Protein AF-A0A6G8C3C9-F1 (afdb_monomer_lite)

Foldseek 3Di:
DAPDPVLVVQLLVLLVVLVVCLVVVNLVVSLVSCCVRCVVVLLVVLVVLVDDNVVSVVLSVVLSVCLSPDDDDPLDRRSLVSVLSSLVSSLVVLVVVLCVVPVDDDDDDDDDDDDDDPVVVVVVCLVDVDDPPLVLNLLVQLLVVCCRVPVQLSVLSSCSSSSHHLQSQLVSVPARPRRDPVSSVVSVVSPVVSVVSSVVSCPPSDD

Structure (mmCIF, N/CA/C/O backbone):
data_AF-A0A6G8C3C9-F1
#
_entry.id   AF-A0A6G8C3C9-F1
#
loop_
_atom_site.group_PDB
_atom_site.id
_atom_site.type_symbol
_atom_site.label_atom_id
_atom_site.label_alt_id
_atom_site.label_comp_id
_atom_site.label_asym_id
_atom_site.label_entity_id
_atom_site.label_seq_id
_atom_site.pdbx_PDB_ins_code
_atom_site.Cartn_x
_atom_site.Cartn_y
_atom_site.Cartn_z
_atom_site.occupancy
_atom_site.B_iso_or_equiv
_atom_site.auth_seq_id
_atom_site.auth_comp_id
_atom_site.auth_asym_id
_atom_site.auth_atom_id
_atom_site.pdbx_PDB_model_num
ATOM 1 N N . MET A 1 1 ? 4.812 -22.156 -7.114 1.00 27.75 1 MET A N 1
ATOM 2 C CA . MET A 1 1 ? 4.450 -22.509 -5.725 1.00 27.75 1 MET A CA 1
ATOM 3 C C . MET A 1 1 ? 3.420 -21.479 -5.280 1.00 27.75 1 MET A C 1
ATOM 5 O O . MET A 1 1 ? 3.799 -20.355 -4.982 1.00 27.75 1 MET A O 1
ATOM 9 N N . ALA A 1 2 ? 2.129 -21.792 -5.424 1.00 24.50 2 ALA A N 1
ATOM 10 C CA . ALA A 1 2 ? 1.049 -20.846 -5.137 1.00 24.50 2 ALA A CA 1
ATOM 11 C C . ALA A 1 2 ? 1.038 -20.504 -3.633 1.00 24.50 2 ALA A C 1
ATOM 13 O O . ALA A 1 2 ? 1.210 -21.419 -2.819 1.00 24.50 2 ALA A O 1
ATOM 14 N N . PRO A 1 3 ? 0.874 -19.232 -3.234 1.00 31.73 3 PRO A N 1
ATOM 15 C CA . PRO A 1 3 ? 0.733 -18.892 -1.827 1.00 31.73 3 PRO A CA 1
ATOM 16 C C . PRO A 1 3 ? -0.538 -19.557 -1.278 1.00 31.73 3 PRO A C 1
ATOM 18 O O . PRO A 1 3 ? -1.629 -19.418 -1.822 1.00 31.73 3 PRO A O 1
ATOM 21 N N . SER A 1 4 ? -0.368 -20.348 -0.220 1.00 33.03 4 SER A N 1
ATOM 22 C CA . SER A 1 4 ? -1.435 -21.108 0.436 1.00 33.03 4 SER A CA 1
ATOM 23 C C . SER A 1 4 ? -2.506 -20.164 0.994 1.00 33.03 4 SER A C 1
ATOM 25 O O . SER A 1 4 ? -2.185 -19.319 1.834 1.00 33.03 4 SER A O 1
ATOM 27 N N . SER A 1 5 ? -3.764 -20.345 0.564 1.00 44.53 5 SER A N 1
ATOM 28 C CA . SER A 1 5 ? -4.934 -19.495 0.872 1.00 44.53 5 SER A CA 1
ATOM 29 C C . SER A 1 5 ? -5.129 -19.175 2.359 1.00 44.53 5 SER A C 1
ATOM 31 O O . SER A 1 5 ? -5.668 -18.132 2.704 1.00 44.53 5 SER A O 1
ATOM 33 N N . ARG A 1 6 ? -4.612 -20.025 3.254 1.00 41.59 6 ARG A N 1
ATOM 34 C CA . ARG A 1 6 ? -4.659 -19.833 4.713 1.00 41.59 6 ARG A CA 1
ATOM 35 C C . ARG A 1 6 ? -3.936 -18.573 5.199 1.00 41.59 6 ARG A C 1
ATOM 37 O O . ARG A 1 6 ? -4.233 -18.082 6.282 1.00 41.59 6 ARG A O 1
ATOM 44 N N . HIS A 1 7 ? -2.955 -18.080 4.443 1.00 46.03 7 HIS A N 1
ATOM 45 C CA . HIS A 1 7 ? -2.195 -16.887 4.828 1.00 46.03 7 HIS A CA 1
ATOM 46 C C . HIS A 1 7 ? -2.975 -15.605 4.535 1.00 46.03 7 HIS A C 1
ATOM 48 O O . HIS A 1 7 ? -2.938 -14.680 5.336 1.00 46.03 7 HIS A O 1
ATOM 54 N N . THR A 1 8 ? -3.710 -15.572 3.425 1.00 56.16 8 THR A N 1
ATOM 55 C CA . THR A 1 8 ? -4.527 -14.424 3.022 1.00 56.16 8 THR A CA 1
ATOM 56 C C . THR A 1 8 ? -5.709 -14.229 3.976 1.00 56.16 8 THR A C 1
ATOM 58 O O . THR A 1 8 ? -5.997 -13.102 4.373 1.00 56.16 8 THR A O 1
ATOM 61 N N . ASP A 1 9 ? -6.317 -15.322 4.445 1.00 64.00 9 ASP A N 1
ATOM 62 C CA . ASP A 1 9 ? -7.399 -15.279 5.442 1.00 64.00 9 ASP A CA 1
ATOM 63 C C . ASP A 1 9 ? -6.913 -14.757 6.805 1.00 64.00 9 ASP A C 1
ATOM 65 O O . ASP A 1 9 ? -7.598 -13.975 7.465 1.00 64.00 9 ASP A O 1
ATOM 69 N N . ARG A 1 10 ? -5.695 -15.136 7.218 1.00 73.56 10 ARG A N 1
ATOM 70 C CA . ARG A 1 10 ? -5.103 -14.675 8.482 1.00 73.56 10 ARG A CA 1
ATOM 71 C C . ARG A 1 10 ? -4.780 -13.182 8.460 1.00 73.56 10 ARG A C 1
ATOM 73 O O . ARG A 1 10 ? -5.043 -12.498 9.447 1.00 73.56 10 ARG A O 1
ATOM 80 N N . ASP A 1 11 ? -4.222 -12.686 7.358 1.00 75.94 11 ASP A N 1
ATOM 81 C CA . ASP A 1 11 ? -3.909 -11.261 7.219 1.00 75.94 11 ASP A CA 1
ATOM 82 C C . ASP A 1 11 ? -5.183 -10.410 7.249 1.00 75.94 11 ASP A C 1
ATOM 84 O O . ASP A 1 11 ? -5.221 -9.343 7.862 1.00 75.94 11 ASP A O 1
ATOM 88 N N . SER A 1 12 ? -6.234 -10.927 6.611 1.00 76.25 12 SER A N 1
ATOM 89 C CA . SER A 1 12 ? -7.558 -10.312 6.564 1.00 76.25 12 SER A CA 1
ATOM 90 C C . SER A 1 12 ? -8.140 -10.138 7.959 1.00 76.25 12 SER A C 1
ATOM 92 O O . SER A 1 12 ? -8.468 -9.021 8.354 1.00 76.25 12 SER A O 1
ATOM 94 N N . LEU A 1 13 ? -8.149 -11.222 8.737 1.00 83.62 13 LEU A N 1
ATOM 95 C CA . LEU A 1 13 ? -8.637 -11.210 10.111 1.00 83.62 13 LEU A CA 1
ATOM 96 C C . LEU A 1 13 ? -7.837 -10.247 11.002 1.00 83.62 13 LEU A C 1
ATOM 98 O O . LEU A 1 13 ? -8.420 -9.521 11.804 1.00 83.62 13 LEU A O 1
ATOM 102 N N . ALA A 1 14 ? -6.509 -10.216 10.858 1.00 89.38 14 ALA A N 1
ATOM 103 C CA . ALA A 1 14 ? -5.655 -9.328 11.645 1.00 89.38 14 ALA A CA 1
ATOM 104 C C . ALA A 1 14 ? -5.926 -7.842 11.345 1.00 89.38 14 ALA A C 1
ATOM 106 O O . ALA A 1 14 ? -5.996 -7.022 12.263 1.00 89.38 14 ALA A O 1
ATOM 107 N N . ALA A 1 15 ? -6.113 -7.486 10.071 1.00 86.38 15 ALA A N 1
ATOM 108 C CA . ALA A 1 15 ? -6.441 -6.115 9.684 1.00 86.38 15 ALA A CA 1
ATOM 109 C C . ALA A 1 15 ? -7.855 -5.706 10.136 1.00 86.38 15 ALA A C 1
ATOM 111 O O . ALA A 1 15 ? -8.062 -4.573 10.568 1.00 86.38 15 ALA A O 1
ATOM 112 N N . GLU A 1 16 ? -8.822 -6.626 10.088 1.00 90.88 16 GLU A N 1
ATOM 113 C CA . GLU A 1 16 ? -10.186 -6.40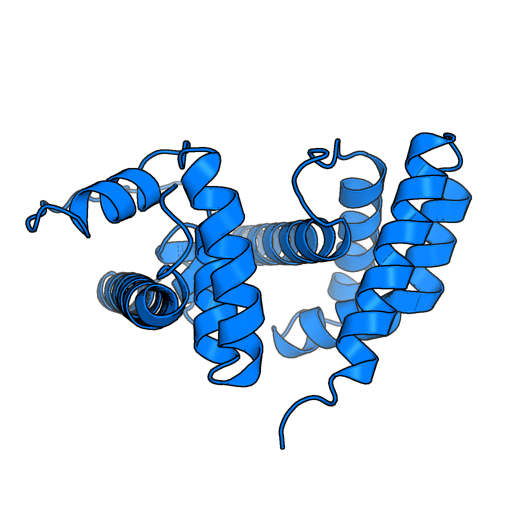1 10.584 1.00 90.88 16 GLU A CA 1
ATOM 114 C C . GLU A 1 16 ? -10.215 -6.175 12.100 1.00 90.88 16 GLU A C 1
ATOM 116 O O . GLU A 1 16 ? -10.839 -5.226 12.574 1.00 90.88 16 GLU A O 1
ATOM 121 N N . GLN A 1 17 ? -9.493 -6.992 12.871 1.00 92.69 17 GLN A N 1
ATOM 122 C CA . GLN A 1 17 ? -9.378 -6.830 14.324 1.00 92.69 17 GLN A CA 1
ATOM 123 C C . GLN A 1 17 ? -8.698 -5.510 14.696 1.00 92.69 17 GLN A C 1
ATOM 125 O O . GLN A 1 17 ? -9.160 -4.803 15.592 1.00 92.69 17 GLN A O 1
ATOM 130 N N . ALA A 1 18 ? -7.645 -5.127 13.970 1.00 93.38 18 ALA A N 1
ATOM 131 C CA . ALA A 1 18 ? -7.023 -3.821 14.145 1.00 93.38 18 ALA A CA 1
ATOM 132 C C . ALA A 1 18 ? -8.004 -2.671 13.866 1.00 93.38 18 ALA A C 1
ATOM 134 O O . ALA A 1 18 ? -8.056 -1.718 14.641 1.00 93.38 18 ALA A O 1
ATOM 135 N N . MET A 1 19 ? -8.826 -2.773 12.815 1.00 91.56 19 MET A N 1
ATOM 136 C CA . MET A 1 19 ? -9.843 -1.763 12.506 1.00 91.56 19 MET A CA 1
ATOM 137 C C . MET A 1 19 ? -10.907 -1.659 13.607 1.00 91.56 19 MET A C 1
ATOM 139 O O . MET A 1 19 ? -11.324 -0.561 13.961 1.00 91.56 19 MET A O 1
ATOM 143 N N . GLN A 1 20 ? -11.306 -2.775 14.223 1.00 92.19 20 GLN A N 1
ATOM 144 C CA . GLN A 1 20 ? -12.230 -2.744 15.362 1.00 92.19 20 GLN A CA 1
ATOM 145 C C . GLN A 1 20 ? -11.654 -1.977 16.560 1.00 92.19 20 GLN A C 1
ATOM 147 O O . GLN A 1 20 ? -12.382 -1.215 17.194 1.00 92.19 20 GLN A O 1
ATOM 152 N N . HIS A 1 21 ? -10.360 -2.138 16.852 1.00 93.25 21 HIS A N 1
ATOM 153 C CA . HIS A 1 21 ? -9.684 -1.340 17.879 1.00 93.25 21 HIS A CA 1
ATOM 154 C C . HIS A 1 21 ? -9.678 0.154 17.518 1.00 93.25 21 HIS A C 1
ATOM 156 O O . HIS A 1 21 ? -9.983 0.987 18.370 1.00 93.25 21 HIS A O 1
ATOM 162 N N . VAL A 1 22 ? -9.423 0.504 16.250 1.00 92.12 22 VAL A N 1
ATOM 163 C CA . VAL A 1 22 ? -9.487 1.899 15.768 1.00 92.12 22 VAL A CA 1
ATOM 164 C C . VAL A 1 22 ? -10.880 2.497 15.977 1.00 92.12 22 VAL A C 1
ATOM 166 O O . VAL A 1 22 ? -10.999 3.578 16.549 1.00 92.12 22 VAL A O 1
ATOM 169 N N . LEU A 1 23 ? -11.939 1.775 15.594 1.00 90.56 23 LEU A N 1
ATOM 170 C CA . LEU A 1 23 ? -13.328 2.228 15.741 1.00 90.56 23 LEU A CA 1
ATOM 171 C C . LEU A 1 23 ? -13.745 2.433 17.207 1.00 90.56 23 LEU A C 1
ATOM 173 O O . LEU A 1 23 ? -14.611 3.256 17.492 1.00 90.56 23 LEU A O 1
ATOM 177 N N . ARG A 1 24 ? -13.115 1.715 18.144 1.00 92.94 24 ARG A N 1
ATOM 178 C CA . ARG A 1 24 ? -13.314 1.880 19.595 1.00 92.94 24 ARG A CA 1
ATOM 179 C C . ARG A 1 24 ? -12.444 2.980 20.214 1.00 92.94 24 ARG A C 1
ATOM 181 O O . ARG A 1 24 ? -12.560 3.234 21.408 1.00 92.94 24 ARG A O 1
ATOM 188 N N . GLY A 1 25 ? -11.575 3.626 19.434 1.00 92.38 25 GLY A N 1
ATOM 189 C CA . GLY A 1 25 ? -10.611 4.617 19.924 1.00 92.38 25 GLY A CA 1
ATOM 190 C C . GLY A 1 25 ? -9.373 4.014 20.601 1.00 92.38 25 GLY A C 1
ATOM 191 O O . GLY A 1 25 ? -8.577 4.737 21.195 1.00 92.38 25 GLY A O 1
ATOM 192 N N . GLU A 1 26 ? -9.166 2.701 20.496 1.00 94.00 26 GLU A N 1
ATOM 193 C CA . GLU A 1 26 ? -8.076 1.949 21.130 1.00 94.00 26 GLU A CA 1
ATOM 194 C C . GLU A 1 26 ? -6.825 1.925 20.229 1.00 94.00 26 GLU A C 1
ATOM 196 O O . GLU A 1 26 ? -6.317 0.867 19.852 1.00 94.00 26 GLU A O 1
ATOM 201 N N . LEU A 1 27 ? -6.324 3.105 19.847 1.00 94.19 27 LEU A N 1
ATOM 202 C CA . LEU A 1 27 ? -5.278 3.247 18.819 1.00 94.19 27 LEU A CA 1
ATOM 203 C C . LEU A 1 27 ? -3.979 2.497 19.156 1.00 94.19 27 LEU A C 1
ATOM 205 O O . LEU A 1 27 ? -3.360 1.900 18.277 1.00 94.19 27 LEU A O 1
ATOM 209 N N . GLU A 1 28 ? -3.583 2.490 20.429 1.00 93.56 28 GLU A N 1
ATOM 210 C CA . GLU A 1 28 ? -2.397 1.762 20.893 1.00 93.56 28 GLU A CA 1
ATOM 211 C C . GLU A 1 28 ? -2.559 0.245 20.717 1.00 93.56 28 GLU A C 1
ATOM 213 O O . GLU A 1 28 ? -1.646 -0.434 20.244 1.00 93.56 28 GLU A O 1
ATOM 218 N N . GLN A 1 29 ? -3.747 -0.289 21.022 1.00 94.50 29 GLN A N 1
ATOM 219 C CA . GLN A 1 29 ? -4.040 -1.712 20.840 1.00 94.50 29 GLN A CA 1
ATOM 220 C C . GLN A 1 29 ? -4.097 -2.083 19.360 1.00 94.50 29 GLN A C 1
ATOM 222 O O . GLN A 1 29 ? -3.575 -3.130 18.979 1.00 94.50 29 GLN A O 1
ATOM 227 N N . ALA A 1 30 ? -4.643 -1.204 18.512 1.00 94.06 30 ALA A N 1
ATOM 228 C CA . ALA A 1 30 ? -4.613 -1.384 17.064 1.00 94.06 30 ALA A CA 1
ATOM 229 C C . ALA A 1 30 ? -3.169 -1.479 16.541 1.00 94.06 30 ALA A C 1
ATOM 231 O O . ALA A 1 30 ? -2.831 -2.430 15.835 1.00 94.06 30 ALA A O 1
ATOM 232 N N . ALA A 1 31 ? -2.297 -0.544 16.934 1.00 93.19 31 ALA A N 1
ATOM 233 C CA . ALA A 1 31 ? -0.896 -0.528 16.516 1.00 93.19 31 ALA A CA 1
ATOM 234 C C . ALA A 1 31 ? -0.128 -1.772 17.000 1.00 93.19 31 ALA A C 1
ATOM 236 O O . ALA A 1 31 ? 0.564 -2.420 16.212 1.00 93.19 31 ALA A O 1
ATOM 237 N N . LEU A 1 32 ? -0.295 -2.161 18.270 1.00 94.88 32 LEU A N 1
ATOM 238 C CA . LEU A 1 32 ? 0.314 -3.376 18.824 1.00 94.88 32 LEU A CA 1
ATOM 239 C C . LEU A 1 32 ? -0.174 -4.641 18.111 1.00 94.88 32 LEU A C 1
ATOM 241 O O . LEU A 1 32 ? 0.621 -5.547 17.846 1.00 94.88 32 LEU A O 1
ATOM 245 N N . HIS A 1 33 ? -1.469 -4.713 17.795 1.00 94.06 33 HIS A N 1
ATOM 246 C CA . HIS A 1 33 ? -2.053 -5.845 17.086 1.00 94.06 33 HIS A CA 1
ATOM 247 C C . HIS A 1 33 ? -1.475 -5.976 15.672 1.00 94.06 33 HIS A C 1
ATOM 249 O O . HIS A 1 33 ? -0.985 -7.048 15.305 1.00 94.06 33 HIS A O 1
ATOM 255 N N . LEU A 1 34 ? -1.455 -4.874 14.914 1.00 94.31 34 LEU A N 1
ATOM 256 C CA . LEU A 1 34 ? -0.866 -4.809 13.574 1.00 94.31 34 LEU A CA 1
ATOM 257 C C . LEU A 1 34 ? 0.606 -5.215 13.591 1.00 94.31 34 LEU A C 1
ATOM 259 O O . LEU A 1 34 ? 1.021 -6.085 12.825 1.00 94.31 34 LEU A O 1
ATOM 263 N N . HIS A 1 35 ? 1.386 -4.654 14.515 1.00 95.25 35 HIS A N 1
ATOM 264 C CA . HIS A 1 35 ? 2.810 -4.948 14.611 1.00 95.25 35 HIS A CA 1
ATOM 265 C C . HIS A 1 35 ? 3.066 -6.436 14.902 1.00 95.25 35 HIS A C 1
ATOM 267 O O . HIS A 1 35 ? 3.888 -7.066 14.238 1.00 95.25 35 HIS A O 1
ATOM 273 N N . ARG A 1 36 ? 2.316 -7.039 15.834 1.00 94.06 36 ARG A N 1
ATOM 274 C CA . ARG A 1 36 ? 2.477 -8.458 16.199 1.00 94.06 36 ARG A CA 1
ATOM 275 C C . ARG A 1 36 ? 2.045 -9.422 15.098 1.00 94.06 36 ARG A C 1
ATOM 277 O O . ARG A 1 36 ? 2.689 -10.453 14.919 1.00 94.06 36 ARG A O 1
ATOM 284 N N . GLN A 1 37 ? 0.946 -9.132 14.403 1.00 93.94 37 GLN A N 1
ATOM 285 C CA . GLN A 1 37 ? 0.376 -10.069 13.427 1.00 93.94 37 GLN A CA 1
ATOM 286 C C . GLN A 1 37 ? 0.931 -9.878 12.016 1.00 93.94 37 GLN A C 1
ATOM 288 O O . GLN A 1 37 ? 1.104 -10.860 11.295 1.00 93.94 37 GLN A O 1
ATOM 293 N N . LEU A 1 38 ? 1.221 -8.636 11.623 1.00 89.25 38 LEU A N 1
ATOM 294 C CA . LEU A 1 38 ? 1.545 -8.266 10.244 1.00 89.25 38 LEU A CA 1
ATOM 295 C C . LEU A 1 38 ? 2.925 -7.611 10.094 1.00 89.25 38 LEU A C 1
ATOM 297 O O . LEU A 1 38 ? 3.413 -7.502 8.969 1.00 89.25 38 LEU A O 1
ATOM 301 N N . GLY A 1 39 ? 3.599 -7.248 11.193 1.00 90.00 39 GLY A N 1
ATOM 302 C CA . GLY A 1 39 ? 4.900 -6.566 11.175 1.00 90.00 39 GLY A CA 1
ATOM 303 C C . GLY A 1 39 ? 5.958 -7.275 10.341 1.00 90.00 39 GLY A C 1
ATOM 304 O O . GLY A 1 39 ? 6.501 -6.695 9.404 1.00 90.00 39 GLY A O 1
ATOM 305 N N . SER A 1 40 ? 6.196 -8.561 10.598 1.00 84.56 40 SER A N 1
ATOM 306 C CA . SER A 1 40 ? 7.196 -9.342 9.853 1.00 84.56 40 SER A CA 1
ATOM 307 C C . SER A 1 40 ? 6.894 -9.432 8.352 1.00 84.56 40 SER A C 1
ATOM 309 O O . SER A 1 40 ? 7.809 -9.503 7.529 1.00 84.56 40 SER A O 1
ATOM 311 N N . ARG A 1 41 ? 5.614 -9.393 7.976 1.00 82.31 41 ARG A N 1
ATOM 312 C CA . ARG A 1 41 ? 5.160 -9.511 6.591 1.00 82.31 41 ARG A CA 1
ATOM 313 C C . ARG A 1 41 ? 5.312 -8.201 5.830 1.00 82.31 41 ARG A C 1
ATOM 315 O O . ARG A 1 41 ? 5.819 -8.220 4.709 1.00 82.31 41 ARG A O 1
ATOM 322 N N . VAL A 1 42 ? 4.944 -7.082 6.453 1.00 84.44 42 VAL A N 1
ATOM 323 C CA . VAL A 1 42 ? 5.180 -5.741 5.898 1.00 84.44 42 VAL A CA 1
ATOM 324 C C . VAL A 1 42 ? 6.685 -5.470 5.802 1.00 84.44 42 VAL A C 1
ATOM 326 O O . VAL A 1 42 ? 7.161 -5.096 4.735 1.00 84.44 42 VAL A O 1
ATOM 329 N N . MET A 1 43 ? 7.467 -5.801 6.835 1.00 86.19 43 MET A N 1
ATOM 330 C CA . MET A 1 43 ? 8.936 -5.728 6.788 1.00 86.19 43 MET A CA 1
ATOM 331 C C . MET A 1 43 ? 9.524 -6.577 5.656 1.00 86.19 43 MET A C 1
ATOM 333 O O . MET A 1 43 ? 10.362 -6.113 4.883 1.00 86.19 43 MET A O 1
ATOM 337 N N . GLY A 1 44 ? 9.064 -7.824 5.511 1.00 72.19 44 GLY A N 1
ATOM 338 C CA . GLY A 1 44 ? 9.487 -8.705 4.422 1.00 72.19 44 GLY A CA 1
ATOM 339 C C . GLY A 1 44 ? 9.100 -8.177 3.037 1.00 72.19 44 GLY A C 1
ATOM 340 O O . GLY A 1 44 ? 9.822 -8.396 2.064 1.00 72.19 44 GLY A O 1
ATOM 341 N N . PHE A 1 45 ? 7.979 -7.464 2.921 1.00 78.19 45 PHE A N 1
ATOM 342 C CA . PHE A 1 45 ? 7.605 -6.756 1.701 1.00 78.19 45 PHE A CA 1
ATOM 343 C C . PHE A 1 45 ? 8.564 -5.591 1.411 1.00 78.19 45 PHE A C 1
ATOM 345 O O . PHE A 1 45 ? 9.197 -5.599 0.359 1.00 78.19 45 PHE A O 1
ATOM 352 N N . LEU A 1 46 ? 8.768 -4.668 2.356 1.00 75.75 46 LEU A N 1
ATOM 353 C CA . LEU A 1 46 ? 9.666 -3.514 2.191 1.00 75.75 46 LEU A CA 1
ATOM 354 C C . LEU A 1 46 ? 11.098 -3.942 1.826 1.00 75.75 46 LEU A C 1
ATOM 356 O O . LEU A 1 46 ? 11.699 -3.424 0.883 1.00 75.75 46 LEU A O 1
ATOM 360 N N . ARG A 1 47 ? 11.619 -4.984 2.483 1.00 77.31 47 ARG A N 1
ATOM 361 C CA . ARG A 1 47 ? 12.947 -5.546 2.183 1.00 77.31 47 ARG A CA 1
ATOM 362 C C . ARG A 1 47 ? 13.051 -6.134 0.777 1.00 77.31 47 ARG A C 1
ATOM 364 O O . ARG A 1 47 ? 14.088 -5.982 0.131 1.00 77.31 47 ARG A O 1
ATOM 371 N N . ARG A 1 48 ? 11.994 -6.776 0.262 1.00 70.88 48 ARG A N 1
ATOM 372 C CA . ARG A 1 48 ? 11.959 -7.255 -1.137 1.00 70.88 48 ARG A CA 1
ATOM 373 C C . ARG A 1 48 ? 12.035 -6.103 -2.140 1.00 70.88 48 ARG A C 1
ATOM 375 O O . ARG A 1 48 ? 12.600 -6.284 -3.214 1.00 70.88 48 ARG A O 1
ATOM 382 N N . HIS A 1 49 ? 11.575 -4.916 -1.750 1.00 68.19 49 HIS A N 1
ATOM 383 C CA . HIS A 1 49 ? 11.720 -3.672 -2.508 1.00 68.19 49 HIS A CA 1
ATOM 384 C C . HIS A 1 49 ? 13.027 -2.914 -2.218 1.00 68.19 49 HIS A C 1
ATOM 386 O O . HIS A 1 49 ? 13.170 -1.755 -2.597 1.00 68.19 49 HIS A O 1
ATOM 392 N N . ARG A 1 50 ? 14.027 -3.585 -1.625 1.00 76.75 50 ARG A N 1
ATOM 393 C CA . ARG A 1 50 ? 15.379 -3.054 -1.372 1.00 76.75 50 ARG A CA 1
ATOM 394 C C . ARG A 1 50 ? 15.416 -1.842 -0.437 1.00 76.75 50 ARG A C 1
ATOM 396 O O . ARG A 1 50 ? 16.375 -1.069 -0.477 1.00 76.75 50 ARG A O 1
ATOM 403 N N . VAL A 1 51 ? 14.409 -1.697 0.418 1.00 75.75 51 VAL A N 1
ATOM 404 C CA . VAL A 1 51 ? 14.461 -0.754 1.537 1.00 75.75 51 VAL A CA 1
ATOM 405 C C . VAL A 1 51 ? 15.500 -1.268 2.554 1.00 75.75 51 VAL A C 1
ATOM 407 O O . VAL A 1 51 ? 15.436 -2.449 2.919 1.00 75.75 51 VAL A O 1
ATOM 410 N N . PRO A 1 52 ? 16.487 -0.447 2.975 1.00 82.81 52 PRO A N 1
ATOM 411 C CA . PRO A 1 52 ? 17.401 -0.780 4.067 1.00 82.81 52 PRO A CA 1
ATOM 412 C C . PRO A 1 52 ? 16.647 -1.105 5.356 1.00 82.81 52 PRO A C 1
ATOM 414 O O . PRO A 1 52 ? 15.546 -0.618 5.568 1.00 82.81 52 PRO A O 1
ATOM 417 N N . GLU A 1 53 ? 17.241 -1.912 6.231 1.00 84.94 53 GLU A N 1
ATOM 418 C CA . GLU A 1 53 ? 16.564 -2.371 7.451 1.00 84.94 53 GLU A CA 1
ATOM 419 C C . GLU A 1 53 ? 16.158 -1.222 8.384 1.00 84.94 53 GLU A C 1
ATOM 421 O O . GLU A 1 53 ? 15.014 -1.201 8.827 1.00 84.94 53 GLU A O 1
ATOM 426 N N . SER A 1 54 ? 17.036 -0.231 8.579 1.00 88.81 54 SER A N 1
ATOM 427 C CA . SER A 1 54 ? 16.740 0.983 9.357 1.00 88.81 54 SER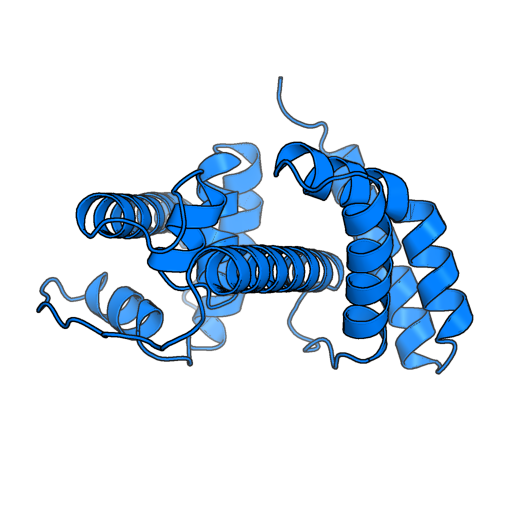 A CA 1
ATOM 428 C C . SER A 1 54 ? 15.513 1.725 8.830 1.00 88.81 54 SER A C 1
ATOM 430 O O . SER A 1 54 ? 14.606 2.058 9.584 1.00 88.81 54 SER A O 1
ATOM 432 N N . ASP A 1 55 ? 15.467 1.931 7.515 1.00 88.38 55 ASP A N 1
ATOM 433 C CA . ASP A 1 55 ? 14.398 2.680 6.862 1.00 88.38 55 ASP A CA 1
ATOM 434 C C . ASP A 1 55 ? 13.104 1.851 6.869 1.00 88.38 55 ASP A C 1
ATOM 436 O O . ASP A 1 55 ? 12.012 2.387 7.001 1.00 88.38 55 ASP A O 1
ATOM 440 N N . ALA A 1 56 ? 13.199 0.523 6.759 1.00 85.81 56 ALA A N 1
ATOM 441 C CA . ALA A 1 56 ? 12.032 -0.351 6.768 1.00 85.81 56 ALA A CA 1
ATOM 442 C C . ALA A 1 56 ? 11.290 -0.320 8.114 1.00 85.81 56 ALA A C 1
ATOM 444 O O . ALA A 1 56 ? 10.062 -0.370 8.110 1.00 85.81 56 ALA A O 1
ATOM 445 N N . GLU A 1 57 ? 11.998 -0.215 9.243 1.00 92.12 57 GLU A N 1
ATOM 446 C CA . GLU A 1 57 ? 11.382 -0.073 10.572 1.00 92.12 57 GLU A CA 1
ATOM 447 C C . GLU A 1 57 ? 10.661 1.273 10.741 1.00 92.12 57 GLU A C 1
ATOM 449 O O . GLU A 1 57 ? 9.564 1.333 11.312 1.00 92.12 57 GLU A O 1
ATOM 454 N N . GLU A 1 58 ? 11.245 2.343 10.201 1.00 93.88 58 GLU A N 1
ATOM 455 C CA . GLU A 1 58 ? 10.633 3.672 10.177 1.00 93.88 58 GLU A CA 1
ATOM 456 C C . GLU A 1 58 ? 9.364 3.670 9.312 1.00 93.88 58 GLU A C 1
ATOM 458 O O . GLU A 1 58 ? 8.275 3.978 9.801 1.00 93.88 58 GLU A O 1
ATOM 463 N N . LEU A 1 59 ? 9.461 3.174 8.073 1.00 91.56 59 LEU A N 1
ATOM 464 C CA . LEU A 1 59 ? 8.315 3.056 7.167 1.00 91.56 59 LEU A CA 1
ATOM 465 C C . LEU A 1 59 ? 7.224 2.137 7.726 1.00 91.56 59 LEU A C 1
ATOM 467 O O . LEU A 1 59 ? 6.039 2.389 7.521 1.00 91.56 59 LEU A O 1
ATOM 471 N N . LEU A 1 60 ? 7.586 1.071 8.445 1.00 94.50 60 LEU A N 1
ATOM 472 C CA . LEU A 1 60 ? 6.615 0.211 9.119 1.00 94.50 60 LEU A CA 1
ATOM 473 C C . LEU A 1 60 ? 5.794 1.001 10.147 1.00 94.50 60 LEU A C 1
ATOM 475 O O . LEU A 1 60 ? 4.576 0.834 10.228 1.00 94.50 60 LEU A O 1
ATOM 479 N N . SER A 1 61 ? 6.457 1.858 10.922 1.00 94.38 61 SER A N 1
ATOM 480 C CA . SER A 1 61 ? 5.798 2.724 11.901 1.00 94.38 61 SER A CA 1
ATOM 481 C C . SER A 1 61 ? 4.873 3.726 11.209 1.00 94.38 61 SER A C 1
ATOM 483 O O . SER A 1 61 ? 3.724 3.884 11.629 1.00 94.38 61 SER A O 1
ATOM 485 N N . ASP A 1 62 ? 5.312 4.312 10.094 1.00 95.19 62 ASP A N 1
ATOM 486 C CA . ASP A 1 62 ? 4.493 5.214 9.278 1.00 95.19 62 ASP A CA 1
ATOM 487 C C . ASP A 1 62 ? 3.258 4.529 8.699 1.00 95.19 62 ASP A C 1
ATOM 489 O O . ASP A 1 62 ? 2.167 5.103 8.715 1.00 95.19 62 ASP A O 1
ATOM 493 N N . VAL A 1 63 ? 3.393 3.284 8.233 1.00 94.50 63 VAL A N 1
ATOM 494 C CA . VAL A 1 63 ? 2.261 2.477 7.763 1.00 94.50 63 VAL A CA 1
ATOM 495 C C . VAL A 1 63 ? 1.219 2.326 8.865 1.00 94.50 63 VAL A C 1
ATOM 497 O O . VAL A 1 63 ? 0.038 2.575 8.623 1.00 94.50 63 VAL A O 1
ATOM 500 N N . TRP A 1 64 ? 1.631 1.955 10.080 1.00 95.62 64 TRP A N 1
ATOM 501 C CA . TRP A 1 64 ? 0.699 1.803 11.199 1.00 95.62 64 TRP A CA 1
ATOM 502 C C . TRP A 1 64 ? 0.042 3.119 11.575 1.00 95.62 64 TRP A C 1
ATOM 504 O O . TRP A 1 64 ? -1.178 3.163 11.727 1.00 95.62 64 TRP A O 1
ATOM 514 N N . MET A 1 65 ? 0.819 4.197 11.652 1.00 94.75 65 MET A N 1
ATOM 515 C CA . MET A 1 65 ? 0.303 5.526 11.961 1.00 94.75 65 MET A CA 1
ATOM 516 C C . MET A 1 65 ? -0.700 6.013 10.915 1.00 94.75 65 MET A C 1
ATOM 518 O O . MET A 1 65 ? -1.753 6.537 11.283 1.00 94.75 65 MET A O 1
ATOM 522 N N . LYS A 1 66 ? -0.418 5.814 9.621 1.00 92.12 66 LYS A N 1
ATOM 523 C CA . LYS A 1 66 ? -1.354 6.132 8.536 1.00 92.12 66 LYS A CA 1
ATOM 524 C C . LYS A 1 66 ? -2.603 5.253 8.623 1.00 92.12 66 LYS A C 1
ATOM 526 O O . LYS A 1 66 ? -3.703 5.784 8.526 1.00 92.12 66 LYS A O 1
ATOM 531 N N . PHE A 1 67 ? -2.465 3.952 8.884 1.00 91.94 67 PHE A N 1
ATOM 532 C CA . PHE A 1 67 ? -3.603 3.034 8.987 1.00 91.94 67 PHE A CA 1
ATOM 533 C C . PHE A 1 67 ? -4.550 3.407 10.133 1.00 91.94 67 PHE A C 1
ATOM 535 O O . PHE A 1 67 ? -5.738 3.609 9.900 1.00 91.94 67 PHE A O 1
ATOM 542 N N . ILE A 1 68 ? -4.040 3.589 11.353 1.00 93.94 68 ILE A N 1
ATOM 543 C CA . ILE A 1 68 ? -4.887 3.880 12.524 1.00 93.94 68 ILE A CA 1
ATOM 544 C C . ILE A 1 68 ? -5.499 5.289 12.500 1.00 93.94 68 ILE A C 1
ATOM 546 O O . ILE A 1 68 ? -6.483 5.538 13.190 1.00 93.94 68 ILE A O 1
ATOM 550 N N . ARG A 1 69 ? -4.911 6.222 11.737 1.00 89.06 69 ARG A N 1
ATOM 551 C CA . ARG A 1 69 ? -5.436 7.588 11.557 1.00 89.06 69 ARG A CA 1
ATOM 552 C C . ARG A 1 69 ? -6.327 7.735 10.330 1.00 89.06 69 ARG A C 1
ATOM 554 O O . ARG A 1 69 ? -7.043 8.728 10.216 1.00 89.06 69 ARG A O 1
ATOM 561 N N . SER A 1 70 ? -6.257 6.793 9.398 1.00 82.00 70 SER A N 1
ATOM 562 C CA . SER A 1 70 ? -7.070 6.825 8.191 1.00 82.00 70 SER A CA 1
ATOM 563 C C . SER A 1 70 ? -8.527 6.495 8.494 1.00 82.00 70 SER A C 1
ATOM 565 O O . SER A 1 70 ? -8.835 5.663 9.347 1.00 82.00 70 SER A O 1
ATOM 567 N N . ARG A 1 71 ? -9.438 7.127 7.753 1.00 70.94 71 ARG A N 1
ATOM 568 C CA . ARG A 1 71 ? -10.815 6.650 7.657 1.00 70.94 71 ARG A CA 1
ATOM 569 C C . ARG A 1 71 ? -10.832 5.589 6.569 1.00 70.94 71 ARG A C 1
ATOM 571 O O . ARG A 1 71 ? -10.785 5.933 5.393 1.00 70.94 71 ARG A O 1
ATOM 578 N N . CYS A 1 72 ? -10.820 4.322 6.966 1.00 65.44 72 CYS A N 1
ATOM 579 C CA . CYS A 1 72 ? -11.109 3.251 6.023 1.00 65.44 72 CYS A CA 1
ATOM 580 C C . CYS A 1 72 ? -12.550 3.443 5.553 1.00 65.44 72 CYS A C 1
ATOM 582 O O . CYS A 1 72 ? -13.455 3.520 6.385 1.00 65.44 72 CYS A O 1
ATOM 584 N N . ASP A 1 73 ? -12.743 3.582 4.245 1.00 66.38 73 ASP A N 1
ATOM 585 C CA . ASP A 1 73 ? -14.076 3.554 3.653 1.00 66.38 73 ASP A CA 1
ATOM 586 C C . ASP A 1 73 ? -14.741 2.228 4.052 1.00 66.38 73 ASP A C 1
ATOM 588 O O . ASP A 1 73 ? -14.104 1.173 3.977 1.00 66.38 73 ASP A O 1
ATOM 592 N N . GLU A 1 74 ? -15.995 2.274 4.507 1.00 60.78 74 GLU A N 1
ATOM 593 C CA . GLU A 1 74 ? -16.749 1.086 4.933 1.00 60.78 74 GLU A CA 1
ATOM 594 C C . GLU A 1 74 ? -16.894 0.064 3.795 1.00 60.78 74 GLU A C 1
ATOM 596 O O . GLU A 1 74 ? -17.130 -1.118 4.042 1.00 60.78 74 GLU A O 1
ATOM 601 N N . GLN A 1 75 ? -16.717 0.510 2.548 1.00 57.62 75 GLN A N 1
ATOM 602 C CA . GLN A 1 75 ? -16.772 -0.332 1.357 1.00 57.62 75 GLN A CA 1
ATOM 603 C C . GLN A 1 75 ? -15.470 -1.100 1.086 1.00 57.62 75 GLN A C 1
ATOM 605 O O . GLN A 1 75 ? -15.502 -2.067 0.329 1.00 57.62 75 GLN A O 1
ATOM 610 N N . ILE A 1 76 ? -14.342 -0.712 1.697 1.00 65.19 76 ILE A N 1
ATOM 611 C CA . ILE A 1 76 ? -13.024 -1.307 1.437 1.00 65.19 76 ILE A CA 1
ATOM 612 C C . ILE A 1 76 ? -12.638 -2.240 2.585 1.00 65.19 76 ILE A C 1
ATOM 614 O O . ILE A 1 76 ? -12.653 -1.877 3.762 1.00 65.19 76 ILE A O 1
ATOM 618 N N . ARG A 1 77 ? -12.203 -3.459 2.247 1.00 74.31 77 ARG A N 1
ATOM 619 C CA . ARG A 1 77 ? -11.688 -4.403 3.248 1.00 74.31 77 ARG A CA 1
ATOM 620 C C . ARG A 1 77 ? -10.444 -3.837 3.953 1.00 74.31 77 ARG A C 1
ATOM 622 O O . ARG A 1 77 ? -9.486 -3.466 3.269 1.00 74.31 77 ARG A O 1
ATOM 629 N N . PRO A 1 78 ? -10.348 -3.897 5.295 1.00 82.38 78 PRO A N 1
ATOM 630 C CA . PRO A 1 78 ? -9.216 -3.330 6.034 1.00 82.38 78 PRO A CA 1
ATOM 631 C C . PRO A 1 78 ? -7.838 -3.825 5.580 1.00 82.38 78 PRO A C 1
ATOM 633 O O . PRO A 1 78 ? -6.881 -3.061 5.552 1.00 82.38 78 PRO A O 1
ATOM 636 N N . VAL A 1 79 ? -7.711 -5.092 5.177 1.00 78.75 79 VAL A N 1
ATOM 637 C CA . VAL A 1 79 ? -6.433 -5.635 4.682 1.00 78.75 79 VAL A CA 1
ATOM 638 C C . VAL A 1 79 ? -6.014 -5.038 3.339 1.00 78.75 79 VAL A C 1
ATOM 640 O O . VAL A 1 79 ? -4.833 -4.785 3.121 1.00 78.75 79 VAL A O 1
ATOM 643 N N . VAL A 1 80 ? -6.975 -4.766 2.455 1.00 69.88 80 VAL A N 1
ATOM 644 C CA . VAL A 1 80 ? -6.736 -4.114 1.160 1.00 69.88 80 VAL A CA 1
ATOM 645 C C . VAL A 1 80 ? -6.296 -2.674 1.396 1.00 69.88 80 VAL A C 1
ATOM 647 O O . VAL A 1 80 ? -5.306 -2.207 0.826 1.00 69.88 80 VAL A O 1
ATOM 650 N N . TRP A 1 81 ? -6.986 -1.997 2.310 1.00 80.31 81 TRP A N 1
ATOM 651 C CA . TRP A 1 81 ? -6.640 -0.647 2.722 1.00 80.31 81 TRP A CA 1
ATOM 652 C C . TRP A 1 81 ? -5.243 -0.568 3.351 1.00 80.31 81 TRP A C 1
ATOM 654 O O . TRP A 1 81 ? -4.450 0.310 3.015 1.00 80.31 81 TRP A O 1
ATOM 664 N N . LEU A 1 82 ? -4.882 -1.542 4.190 1.00 82.50 82 LEU A N 1
ATOM 665 C CA . LEU A 1 82 ? -3.540 -1.633 4.752 1.00 82.50 82 LEU A CA 1
ATOM 666 C C . LEU A 1 82 ? -2.471 -1.732 3.662 1.00 82.50 82 LEU A C 1
ATOM 668 O O . LEU A 1 82 ? -1.502 -0.975 3.679 1.00 82.50 82 LEU A O 1
ATOM 672 N N . TRP A 1 83 ? -2.629 -2.654 2.714 1.00 77.38 83 TRP A N 1
ATOM 673 C CA . TRP A 1 83 ? -1.639 -2.827 1.651 1.00 77.38 83 TRP A CA 1
ATOM 674 C C . TRP A 1 83 ? -1.560 -1.613 0.722 1.00 77.38 83 TRP A C 1
ATOM 676 O O . TRP A 1 83 ? -0.468 -1.286 0.260 1.00 77.38 83 TRP A O 1
ATOM 686 N N . THR A 1 84 ? -2.666 -0.890 0.541 1.00 72.62 84 THR A N 1
ATOM 687 C CA . THR A 1 84 ? -2.684 0.412 -0.144 1.00 72.62 84 THR A CA 1
ATOM 688 C C . THR A 1 84 ? -1.785 1.428 0.570 1.00 72.62 84 THR A C 1
ATOM 690 O O . THR A 1 84 ? -0.953 2.084 -0.059 1.00 72.62 84 THR A O 1
ATOM 693 N N . ILE A 1 85 ? -1.873 1.511 1.900 1.00 79.88 85 ILE A N 1
ATOM 694 C CA . ILE A 1 85 ? -1.018 2.391 2.708 1.00 79.88 85 ILE A CA 1
ATOM 695 C C . ILE A 1 85 ? 0.452 1.964 2.636 1.00 79.88 85 ILE A C 1
ATOM 697 O O . ILE A 1 85 ? 1.319 2.818 2.451 1.00 79.88 85 ILE A O 1
ATOM 701 N N . VAL A 1 86 ? 0.743 0.661 2.732 1.00 78.00 86 VAL A N 1
ATOM 702 C CA . VAL A 1 86 ? 2.110 0.123 2.587 1.00 78.00 86 VAL A CA 1
ATOM 703 C C . VAL A 1 86 ? 2.727 0.545 1.254 1.00 78.00 86 VAL A C 1
ATOM 705 O O . VAL A 1 86 ? 3.879 0.977 1.211 1.00 78.00 86 VAL A O 1
ATOM 708 N N . GLN A 1 87 ? 1.961 0.447 0.167 1.00 69.62 87 GLN A N 1
ATOM 709 C CA . GLN A 1 87 ? 2.414 0.840 -1.166 1.00 69.62 87 GLN A CA 1
ATOM 710 C C . GLN A 1 87 ? 2.634 2.351 -1.279 1.00 69.62 87 GLN A C 1
ATOM 712 O O . GLN A 1 87 ? 3.675 2.764 -1.784 1.00 69.62 87 GLN A O 1
ATOM 717 N N . SER A 1 88 ? 1.714 3.169 -0.760 1.00 73.62 88 SER A N 1
ATOM 718 C CA . SER A 1 88 ? 1.870 4.631 -0.736 1.00 73.62 88 SER A CA 1
ATOM 719 C C . SER A 1 88 ? 3.135 5.055 0.013 1.00 73.62 88 SER A C 1
ATOM 721 O O . SER A 1 88 ? 3.921 5.829 -0.523 1.00 73.62 88 SER A O 1
ATOM 723 N N . VAL A 1 89 ? 3.374 4.504 1.207 1.00 83.19 89 VAL A N 1
ATOM 724 C CA . VAL A 1 89 ? 4.572 4.804 2.012 1.00 83.19 89 VAL A CA 1
ATOM 725 C C . VAL A 1 89 ? 5.856 4.415 1.277 1.00 83.19 89 VAL A C 1
ATOM 727 O O . VAL A 1 89 ? 6.818 5.180 1.263 1.00 83.19 89 VAL A O 1
ATOM 730 N N . LEU A 1 90 ? 5.873 3.253 0.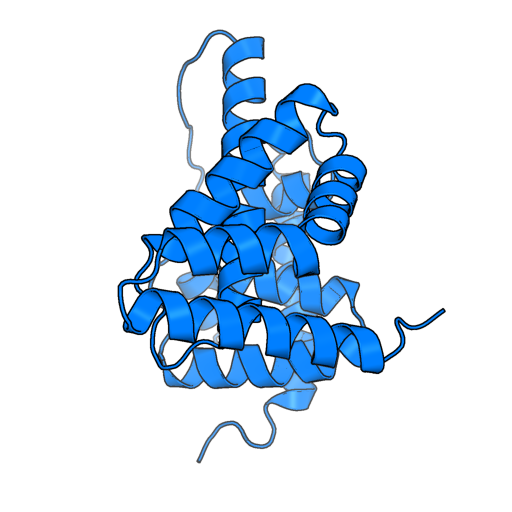618 1.00 76.75 90 LEU A N 1
ATOM 731 C CA . LEU A 1 90 ? 7.024 2.827 -0.176 1.00 76.75 90 LEU A CA 1
ATOM 732 C C . LEU A 1 90 ? 7.304 3.789 -1.342 1.00 76.75 90 LEU A C 1
ATOM 734 O O . LEU A 1 90 ? 8.459 4.138 -1.583 1.00 76.75 90 LEU A O 1
ATOM 738 N N . VAL A 1 91 ? 6.268 4.212 -2.071 1.00 72.56 91 VAL A N 1
ATOM 739 C CA . VAL A 1 91 ? 6.404 5.143 -3.202 1.00 72.56 91 VAL A CA 1
ATOM 740 C C . VAL A 1 91 ? 6.934 6.497 -2.735 1.00 72.56 91 VAL A C 1
ATOM 742 O O . VAL A 1 91 ? 7.875 7.012 -3.344 1.00 72.56 91 VAL A O 1
ATOM 745 N N . ASP A 1 92 ? 6.391 7.034 -1.640 1.00 77.19 92 ASP A N 1
ATOM 746 C CA . ASP A 1 92 ? 6.841 8.296 -1.042 1.00 77.19 92 ASP A CA 1
ATOM 747 C C . ASP A 1 92 ? 8.338 8.227 -0.690 1.00 77.19 92 ASP A C 1
ATOM 749 O O . ASP A 1 92 ? 9.128 9.051 -1.158 1.00 77.19 92 ASP A O 1
ATOM 753 N N . TRP A 1 93 ? 8.766 7.167 0.002 1.00 84.81 93 TRP A N 1
ATOM 754 C CA . TRP A 1 93 ? 10.174 6.958 0.354 1.00 84.81 93 TRP A CA 1
ATOM 755 C C . TRP A 1 93 ? 11.096 6.855 -0.871 1.00 84.81 93 TRP A C 1
ATOM 757 O O . TRP A 1 93 ? 12.189 7.436 -0.906 1.00 84.81 93 TRP A O 1
ATOM 767 N N . VAL A 1 94 ? 10.670 6.139 -1.921 1.00 73.75 94 VAL A N 1
ATOM 768 C CA . VAL A 1 94 ? 11.456 6.032 -3.161 1.00 73.75 94 VAL A CA 1
ATOM 769 C C . VAL A 1 94 ? 11.583 7.398 -3.846 1.00 73.75 94 VAL A C 1
ATOM 771 O O . VAL A 1 94 ? 12.667 7.739 -4.340 1.00 73.75 94 VAL A O 1
ATOM 774 N N . ARG A 1 95 ? 10.506 8.193 -3.870 1.00 71.88 95 ARG A N 1
ATOM 775 C CA . ARG A 1 95 ? 10.502 9.550 -4.436 1.00 71.88 95 ARG A CA 1
ATOM 776 C C . ARG A 1 95 ? 11.449 10.470 -3.670 1.00 71.88 95 ARG A C 1
ATOM 778 O O . ARG A 1 95 ? 12.265 11.141 -4.305 1.00 71.88 95 ARG A O 1
ATOM 785 N N . GLU A 1 96 ? 11.417 10.441 -2.341 1.00 77.19 96 GLU A N 1
ATOM 786 C CA . GLU A 1 96 ? 12.299 11.239 -1.481 1.00 77.19 96 GLU A CA 1
ATOM 787 C C . GLU A 1 96 ? 13.777 10.885 -1.684 1.00 77.19 96 GLU A C 1
ATOM 789 O O . GLU A 1 96 ? 14.597 11.773 -1.933 1.00 77.19 96 GLU A O 1
ATOM 794 N N . ARG A 1 97 ? 14.139 9.593 -1.716 1.00 73.25 97 ARG A N 1
ATOM 795 C CA . ARG A 1 97 ? 15.522 9.184 -2.043 1.00 73.25 97 ARG A CA 1
ATOM 796 C C . ARG A 1 97 ? 15.943 9.577 -3.453 1.00 73.25 97 ARG A C 1
ATOM 798 O O . ARG A 1 97 ? 17.117 9.882 -3.676 1.00 73.25 97 ARG A O 1
ATOM 805 N N . GLY A 1 98 ? 15.020 9.543 -4.411 1.00 59.56 98 GLY A N 1
ATOM 806 C CA . GLY A 1 98 ? 15.263 9.995 -5.779 1.00 59.56 98 GLY A CA 1
ATOM 807 C C . GLY A 1 98 ? 15.531 11.501 -5.857 1.00 59.56 98 GLY A C 1
ATOM 808 O O . GLY A 1 98 ? 16.446 11.918 -6.568 1.00 59.56 98 GLY A O 1
ATOM 809 N N . ALA A 1 99 ? 14.775 12.303 -5.105 1.00 60.31 99 ALA A N 1
ATOM 810 C CA . ALA A 1 99 ? 14.935 13.753 -5.019 1.00 60.31 99 ALA A CA 1
ATOM 811 C C . ALA A 1 99 ? 16.234 14.152 -4.297 1.00 60.31 99 ALA A C 1
ATOM 813 O O . ALA A 1 99 ? 16.980 14.991 -4.804 1.00 60.31 99 ALA A O 1
ATOM 814 N N . LEU A 1 100 ? 16.563 13.487 -3.182 1.00 58.97 100 LEU A N 1
ATOM 815 C CA . LEU A 1 100 ? 17.809 13.699 -2.431 1.00 58.97 100 LEU A CA 1
ATOM 816 C C . LEU A 1 100 ? 19.056 13.414 -3.277 1.00 58.97 100 LEU A C 1
ATOM 818 O O . LEU A 1 100 ? 20.052 14.124 -3.173 1.00 58.97 100 LEU A O 1
ATOM 822 N N . LYS A 1 101 ? 19.002 12.409 -4.160 1.00 57.19 101 LYS A N 1
ATOM 823 C CA . LYS A 1 101 ? 20.112 12.085 -5.071 1.00 57.19 101 LYS A CA 1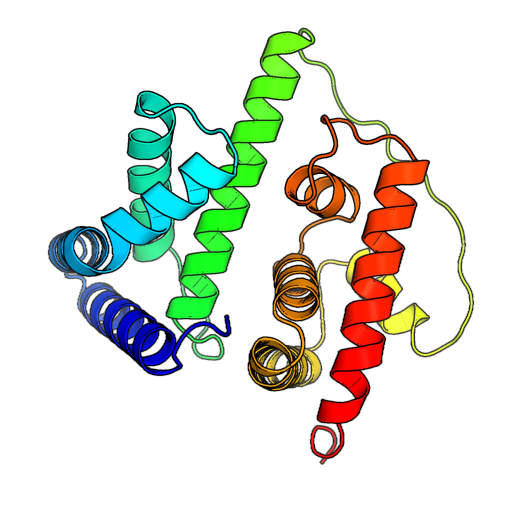
ATOM 824 C C . LYS A 1 101 ? 20.283 13.068 -6.229 1.00 57.19 101 LYS A C 1
ATOM 826 O O . LYS A 1 101 ? 21.360 13.090 -6.817 1.00 57.19 101 LYS A O 1
ATOM 831 N N . ARG A 1 102 ? 19.247 13.827 -6.596 1.00 54.00 102 ARG A N 1
ATOM 832 C CA . ARG A 1 102 ? 19.273 14.707 -7.777 1.00 54.00 102 ARG A CA 1
ATOM 833 C C . ARG A 1 102 ? 19.464 16.188 -7.475 1.00 54.00 102 ARG A C 1
ATOM 835 O O . ARG A 1 102 ? 19.714 16.925 -8.416 1.00 54.00 102 ARG A O 1
ATOM 842 N N . GLY A 1 103 ? 19.388 16.612 -6.213 1.00 46.94 103 GLY A N 1
ATOM 843 C CA . GLY A 1 103 ? 19.288 18.036 -5.888 1.00 46.94 103 GLY A CA 1
ATOM 844 C C . GLY A 1 103 ? 17.946 18.561 -6.403 1.00 46.94 103 GLY A C 1
ATOM 845 O O . GLY A 1 103 ? 17.786 18.833 -7.587 1.00 46.94 103 GLY A O 1
ATOM 846 N N . GLY A 1 104 ? 16.935 18.581 -5.535 1.00 56.22 104 GLY A N 1
ATOM 847 C CA . GLY A 1 104 ? 15.529 18.700 -5.929 1.00 56.22 104 GLY A CA 1
ATOM 848 C C . GLY A 1 104 ? 15.197 19.811 -6.937 1.00 56.22 104 GLY A C 1
ATOM 849 O O . GLY A 1 104 ? 15.584 20.961 -6.768 1.00 56.22 104 GLY A O 1
ATOM 850 N N . SER A 1 105 ? 14.418 19.461 -7.963 1.00 38.41 105 SER A N 1
ATOM 851 C CA . SER A 1 105 ? 13.495 20.357 -8.676 1.00 38.41 105 SER A CA 1
ATOM 852 C C . SER A 1 105 ? 12.514 19.532 -9.526 1.00 38.41 105 SER A C 1
ATOM 854 O O . SER A 1 105 ? 12.828 18.425 -9.966 1.00 38.41 105 SER A O 1
ATOM 856 N N . GLY A 1 106 ? 11.279 20.028 -9.614 1.00 38.38 106 GLY A N 1
ATOM 857 C CA . GLY A 1 106 ? 10.074 19.296 -9.997 1.00 38.38 106 GLY A CA 1
ATOM 858 C C . GLY A 1 106 ? 9.881 18.993 -11.487 1.00 38.38 106 GLY A C 1
ATOM 859 O O . GLY A 1 106 ? 10.263 19.761 -12.355 1.00 38.38 106 GLY A O 1
ATOM 860 N N . GLN A 1 107 ? 9.235 17.846 -11.713 1.00 35.56 107 GLN A N 1
ATOM 861 C CA . GLN A 1 107 ? 7.984 17.651 -12.461 1.00 35.56 107 GLN A CA 1
ATOM 862 C C . GLN A 1 107 ? 7.834 18.320 -13.846 1.00 35.56 107 GLN A C 1
ATOM 864 O O . GLN A 1 107 ? 7.360 19.445 -13.956 1.00 35.56 107 GLN A O 1
ATOM 869 N N . GLU A 1 108 ? 8.077 17.541 -14.905 1.00 27.98 108 GLU A N 1
ATOM 870 C CA . GLU A 1 108 ? 7.498 17.755 -16.240 1.00 27.98 108 GLU A CA 1
ATOM 871 C C . GLU A 1 108 ? 6.487 16.637 -16.530 1.00 27.98 108 GLU A C 1
ATOM 873 O O . GLU A 1 108 ? 6.798 15.449 -16.426 1.00 27.98 108 GLU A O 1
ATOM 878 N N . ARG A 1 109 ? 5.250 17.033 -16.843 1.00 26.27 109 ARG A N 1
ATOM 879 C CA . ARG A 1 109 ? 4.116 16.165 -17.179 1.00 26.27 109 ARG A CA 1
ATOM 880 C C . ARG A 1 109 ? 3.941 16.225 -18.700 1.00 26.27 109 ARG A C 1
ATOM 882 O O . ARG A 1 109 ? 3.787 17.320 -19.230 1.00 26.27 109 ARG A O 1
ATOM 889 N N . LEU A 1 110 ? 3.990 15.080 -19.383 1.00 24.41 110 LEU A N 1
ATOM 890 C CA . LEU A 1 110 ? 3.829 14.981 -20.839 1.00 24.41 110 LEU A CA 1
ATOM 891 C C . LEU A 1 110 ? 2.529 14.230 -21.181 1.00 24.41 110 LEU A C 1
ATOM 893 O O . LEU A 1 110 ? 2.313 13.124 -20.687 1.00 24.41 110 LEU A O 1
ATOM 897 N N . GLU A 1 111 ? 1.690 14.848 -22.014 1.00 26.55 111 GLU A N 1
ATOM 898 C CA . GLU A 1 111 ? 0.419 14.339 -22.561 1.00 26.55 111 GLU A CA 1
ATOM 899 C C . GLU A 1 111 ? 0.644 13.451 -23.800 1.00 26.55 111 GLU A C 1
ATOM 901 O O . GLU A 1 111 ? 1.469 13.802 -24.645 1.00 26.55 111 GLU A O 1
ATOM 906 N N . VAL A 1 112 ? -0.127 12.360 -23.963 1.00 23.16 112 VAL A N 1
ATOM 907 C CA . VAL A 1 112 ? -0.351 11.689 -25.266 1.00 23.16 112 VAL A CA 1
ATOM 908 C C . VAL A 1 112 ? -1.766 11.083 -25.342 1.00 23.16 112 VAL A C 1
ATOM 910 O O . VAL A 1 112 ? -2.206 10.409 -24.419 1.00 23.16 112 VAL A O 1
ATOM 913 N N . LEU A 1 113 ? -2.412 11.326 -26.490 1.00 23.28 113 LEU A N 1
ATOM 914 C CA . LEU A 1 113 ? -3.783 11.012 -26.931 1.00 23.28 113 LEU A CA 1
ATOM 915 C C . LEU A 1 113 ? -4.145 9.513 -27.093 1.00 23.28 113 LEU A C 1
ATOM 917 O O . LEU A 1 113 ? -3.278 8.676 -27.350 1.00 23.28 113 LEU A O 1
ATOM 921 N N . LEU A 1 114 ? -5.460 9.243 -27.015 1.00 27.92 114 LEU A N 1
ATOM 922 C CA . LEU A 1 114 ? -6.179 7.956 -26.914 1.00 27.92 114 LEU A CA 1
ATOM 923 C C . LEU A 1 114 ? -6.923 7.517 -28.199 1.00 27.92 114 LEU A C 1
ATOM 925 O O . LEU A 1 114 ? -7.156 8.348 -29.079 1.00 27.92 114 LEU A O 1
ATOM 929 N N . ASN A 1 115 ? -7.290 6.219 -28.266 1.00 24.38 115 ASN A N 1
ATOM 930 C CA . ASN A 1 115 ? -8.644 5.721 -28.615 1.00 24.38 115 ASN A CA 1
ATOM 931 C C . ASN A 1 115 ? -8.780 4.171 -28.495 1.00 24.38 115 ASN A C 1
ATOM 933 O O . ASN A 1 115 ? -8.057 3.451 -29.189 1.00 24.38 115 ASN A O 1
ATOM 937 N N . ASP A 1 116 ? -9.708 3.672 -27.656 1.00 30.55 116 ASP A N 1
ATOM 938 C CA . ASP A 1 116 ? -10.870 2.805 -27.988 1.00 30.55 116 ASP A CA 1
ATOM 939 C C . ASP A 1 116 ? -11.821 2.619 -26.755 1.00 30.55 116 ASP A C 1
ATOM 941 O O . ASP A 1 116 ? -11.413 2.235 -25.648 1.00 30.55 116 ASP A O 1
ATOM 945 N N . ASP A 1 117 ? -13.128 2.803 -26.987 1.00 40.00 117 ASP A N 1
ATOM 946 C CA . ASP A 1 117 ? -14.187 3.371 -26.109 1.00 40.00 117 ASP A CA 1
ATOM 947 C C . ASP A 1 117 ? -14.506 2.738 -24.722 1.00 40.00 117 ASP A C 1
ATOM 949 O O . ASP A 1 117 ? -15.380 3.218 -23.999 1.00 40.00 117 ASP A O 1
ATOM 953 N N . VAL A 1 118 ? -13.838 1.664 -24.291 1.00 37.44 118 VAL A N 1
ATOM 954 C CA . VAL A 1 118 ? -14.027 1.068 -22.937 1.00 37.44 118 VAL A CA 1
ATOM 955 C C . VAL A 1 118 ? -12.719 1.000 -22.161 1.00 37.44 118 VAL A C 1
ATOM 957 O O . VAL A 1 118 ? -12.710 1.148 -20.937 1.00 37.44 118 VAL A O 1
ATOM 960 N N . LEU A 1 119 ? -11.604 0.817 -22.875 1.00 43.53 119 LEU A N 1
ATOM 961 C CA . LEU A 1 119 ? -10.290 1.101 -22.317 1.00 43.53 119 LEU A CA 1
ATOM 962 C C . LEU A 1 119 ? -10.175 2.595 -22.025 1.00 43.53 119 LEU A C 1
ATOM 964 O O . LEU A 1 119 ? -9.632 2.928 -20.983 1.00 43.53 119 LEU A O 1
ATOM 968 N N . ASP A 1 120 ? -10.737 3.459 -22.872 1.00 41.84 120 ASP A N 1
ATOM 969 C CA . ASP A 1 120 ? -10.652 4.909 -22.692 1.00 41.84 120 ASP A CA 1
ATOM 970 C C . ASP A 1 120 ? -11.307 5.387 -21.404 1.00 41.84 120 ASP A C 1
ATOM 972 O O . ASP A 1 120 ? -10.682 6.151 -20.695 1.00 41.84 120 ASP A O 1
ATOM 976 N N . VAL A 1 121 ? -12.462 4.858 -20.990 1.00 42.59 121 VAL A N 1
ATOM 977 C CA . VAL A 1 121 ? -13.051 5.238 -19.690 1.00 42.59 121 VAL A CA 1
ATOM 978 C C . VAL A 1 121 ? -12.155 4.805 -18.523 1.00 42.59 121 VAL A C 1
ATOM 980 O O . VAL A 1 121 ? -12.004 5.527 -17.542 1.00 42.59 121 VAL A O 1
ATOM 983 N N . MET A 1 122 ? -11.514 3.635 -18.616 1.00 45.19 122 MET A N 1
ATOM 984 C CA . MET A 1 122 ? -10.608 3.156 -17.567 1.00 45.19 122 MET A CA 1
ATOM 985 C C . MET A 1 122 ? -9.246 3.856 -17.606 1.00 45.19 122 MET A C 1
ATOM 987 O O . MET A 1 122 ? -8.639 4.009 -16.554 1.00 45.19 122 MET A O 1
ATOM 991 N N . VAL A 1 123 ? -8.779 4.299 -18.777 1.00 45.84 123 VAL A N 1
ATOM 992 C CA . VAL A 1 123 ? -7.542 5.066 -18.972 1.00 45.84 123 VAL A CA 1
ATOM 993 C C . VAL A 1 123 ? -7.744 6.543 -18.620 1.00 45.84 123 VAL A C 1
ATOM 995 O O . VAL A 1 123 ? -6.915 7.113 -17.922 1.00 45.84 123 VAL A O 1
ATOM 998 N N . GLU A 1 124 ? -8.890 7.133 -18.934 1.00 43.66 124 GLU A N 1
ATOM 999 C CA . GLU A 1 124 ? -9.327 8.429 -18.410 1.00 43.66 124 GLU A CA 1
ATOM 1000 C C . GLU A 1 124 ? -9.508 8.375 -16.884 1.00 43.66 124 GLU A C 1
ATOM 1002 O O . GLU A 1 124 ? -9.215 9.355 -16.206 1.00 43.66 124 GLU A O 1
ATOM 1007 N N . SER A 1 125 ? -9.890 7.230 -16.297 1.00 45.66 125 SER A N 1
ATOM 1008 C CA . SER A 1 125 ? -9.829 6.997 -14.838 1.00 45.66 125 SER A CA 1
ATOM 1009 C C . SER A 1 125 ? -8.427 6.635 -14.308 1.00 45.66 125 SER A C 1
ATOM 1011 O O . SER A 1 125 ? -8.184 6.763 -13.113 1.00 45.66 125 SER A O 1
ATOM 1013 N N . ILE A 1 126 ? -7.469 6.203 -15.146 1.00 44.28 126 ILE A N 1
ATOM 1014 C CA . ILE A 1 126 ? -6.033 6.173 -14.777 1.00 44.28 126 ILE A CA 1
ATOM 1015 C C . ILE A 1 126 ? -5.526 7.617 -14.610 1.00 44.28 126 ILE A C 1
ATOM 1017 O O . ILE A 1 126 ? -4.632 7.871 -13.802 1.00 44.28 126 ILE A O 1
ATOM 1021 N N . GLU A 1 127 ? -6.086 8.559 -15.369 1.00 40.75 127 GLU A N 1
ATOM 1022 C CA . GLU A 1 127 ? -5.651 9.958 -15.415 1.00 40.75 127 GLU A CA 1
ATOM 1023 C C . GLU A 1 127 ? -6.477 10.905 -14.526 1.00 40.75 127 GLU A C 1
ATOM 1025 O O . GLU A 1 127 ? -5.960 11.944 -14.101 1.00 40.75 127 GLU A O 1
ATOM 1030 N N . SER A 1 128 ? -7.714 10.536 -14.180 1.00 39.34 128 SER A N 1
ATOM 1031 C CA . SER A 1 128 ? -8.617 11.280 -13.295 1.00 39.34 128 SER A CA 1
ATOM 1032 C C . SER A 1 128 ? -8.913 10.501 -12.009 1.00 39.34 128 SER A C 1
ATOM 1034 O O . SER A 1 128 ? -9.196 9.310 -12.018 1.00 39.34 128 SER A O 1
ATOM 1036 N N . ALA A 1 129 ? -8.835 11.189 -10.871 1.00 45.03 129 ALA A N 1
ATOM 1037 C CA . ALA A 1 129 ? -8.835 10.603 -9.529 1.00 45.03 129 ALA A CA 1
ATOM 1038 C C . ALA A 1 129 ? -10.171 9.977 -9.057 1.00 45.03 129 ALA A C 1
ATOM 1040 O O . ALA A 1 129 ? -10.309 9.685 -7.869 1.00 45.03 129 ALA A O 1
ATOM 1041 N N . GLU A 1 130 ? -11.156 9.757 -9.932 1.00 47.16 130 GLU A N 1
ATOM 1042 C CA . GLU A 1 130 ? -12.468 9.225 -9.546 1.00 47.16 130 GLU A CA 1
ATOM 1043 C C . GLU A 1 130 ? -12.919 8.053 -10.425 1.00 47.16 130 GLU A C 1
ATOM 1045 O O . GLU A 1 130 ? -13.596 8.205 -11.439 1.00 47.16 130 GLU A O 1
ATOM 1050 N N . THR A 1 131 ? -12.605 6.842 -9.967 1.00 52.31 131 THR A N 1
ATOM 1051 C CA . THR A 1 131 ? -13.217 5.603 -10.462 1.00 52.31 131 THR A CA 1
ATOM 1052 C C . THR A 1 131 ? -14.630 5.449 -9.866 1.00 52.31 131 THR A C 1
ATOM 1054 O O . THR A 1 131 ? -14.762 5.493 -8.636 1.00 52.31 131 THR A O 1
ATOM 1057 N N . PRO A 1 132 ? -15.693 5.219 -10.666 1.00 55.09 132 PRO A N 1
ATOM 1058 C CA . PRO A 1 132 ? -17.058 5.027 -10.165 1.00 55.09 132 PRO A CA 1
ATOM 1059 C C . PRO A 1 132 ? -17.164 3.916 -9.105 1.00 55.09 132 PRO A C 1
ATOM 1061 O O . PRO A 1 132 ? -16.580 2.846 -9.262 1.00 55.09 132 PRO A O 1
ATOM 1064 N N . GLY A 1 133 ? -17.948 4.127 -8.040 1.00 50.97 133 GLY A N 1
ATOM 1065 C CA . GLY A 1 133 ? -18.032 3.199 -6.895 1.00 50.97 133 GLY A CA 1
ATOM 1066 C C . GLY A 1 133 ? -18.436 1.757 -7.243 1.00 50.97 133 GLY A C 1
ATOM 1067 O O . GLY A 1 133 ? -17.884 0.811 -6.687 1.00 50.97 133 GLY A O 1
ATOM 1068 N N . TRP A 1 134 ? -19.324 1.560 -8.222 1.00 53.84 134 TRP A N 1
ATOM 1069 C CA . TRP A 1 134 ? -19.704 0.218 -8.693 1.00 53.84 134 TRP A CA 1
ATOM 1070 C C . TRP A 1 134 ? -18.535 -0.511 -9.377 1.00 53.84 134 TRP A C 1
ATOM 1072 O O . TRP A 1 134 ? -18.376 -1.721 -9.230 1.00 53.84 134 TRP A O 1
ATOM 1082 N N . LEU A 1 135 ? -17.663 0.235 -10.062 1.00 57.47 135 LEU A N 1
ATOM 1083 C CA . LEU A 1 135 ? -16.467 -0.297 -10.704 1.00 57.47 135 LEU A CA 1
ATOM 1084 C C . LEU A 1 135 ? -15.402 -0.679 -9.658 1.00 57.47 135 LEU A C 1
ATOM 1086 O O . LEU A 1 135 ? -14.670 -1.642 -9.870 1.00 57.47 135 LEU A O 1
ATOM 1090 N N . LYS A 1 136 ? -15.370 -0.009 -8.495 1.00 58.66 136 LYS A N 1
ATOM 1091 C CA . LYS A 1 136 ? -14.467 -0.335 -7.375 1.00 58.66 136 LYS A CA 1
ATOM 1092 C C . LYS A 1 136 ? -14.726 -1.725 -6.794 1.00 58.66 136 LYS A C 1
ATOM 1094 O O . LYS A 1 136 ? -13.820 -2.552 -6.780 1.00 58.66 136 LYS A O 1
ATOM 1099 N N . LEU A 1 137 ? -15.970 -2.018 -6.409 1.00 59.72 137 LEU A N 1
ATOM 1100 C CA . LEU A 1 137 ? -16.367 -3.335 -5.876 1.00 59.72 137 LEU A CA 1
ATOM 1101 C C . LEU A 1 137 ? -16.069 -4.468 -6.867 1.00 59.72 137 LEU A C 1
ATOM 1103 O O . LEU A 1 137 ? -15.668 -5.573 -6.495 1.00 59.72 137 LEU A O 1
ATOM 1107 N N . CYS A 1 138 ? -16.222 -4.164 -8.152 1.00 68.00 138 CYS A N 1
ATOM 1108 C CA . CYS A 1 138 ? -15.897 -5.069 -9.235 1.00 68.00 138 CYS A CA 1
ATOM 1109 C C . CYS A 1 138 ? -14.406 -5.342 -9.349 1.00 68.00 138 CYS A C 1
ATOM 1111 O O . CYS A 1 138 ? -14.008 -6.507 -9.400 1.00 68.00 138 CYS A O 1
ATOM 1113 N N . ILE A 1 139 ? -13.582 -4.293 -9.355 1.00 68.12 139 ILE A N 1
ATOM 1114 C CA . ILE A 1 139 ? -12.124 -4.414 -9.393 1.00 68.12 139 ILE A CA 1
ATOM 1115 C C . ILE A 1 139 ? -11.625 -5.201 -8.183 1.00 68.12 139 ILE A C 1
ATOM 1117 O O . ILE A 1 139 ? -10.803 -6.089 -8.365 1.00 68.12 139 ILE A O 1
ATOM 1121 N N . GLU A 1 140 ? -12.156 -4.962 -6.983 1.00 68.12 140 GLU A N 1
ATOM 1122 C CA . GLU A 1 140 ? -11.763 -5.708 -5.782 1.00 68.12 140 GLU A CA 1
ATOM 1123 C C . GLU A 1 140 ? -12.095 -7.202 -5.891 1.00 68.12 140 GLU A C 1
ATOM 1125 O O . GLU A 1 140 ? -11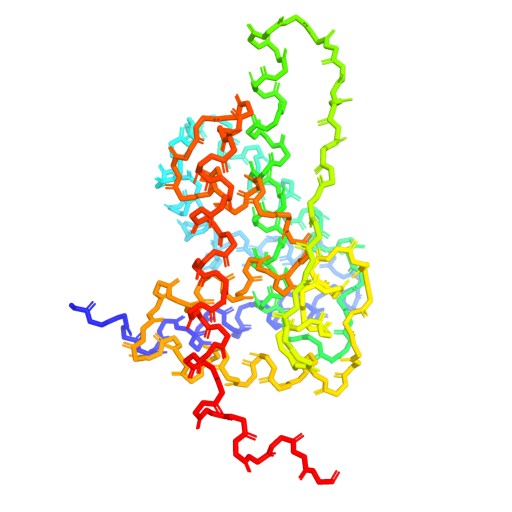.253 -8.065 -5.620 1.00 68.12 140 GLU A O 1
ATOM 1130 N N . ARG A 1 141 ? -13.311 -7.529 -6.345 1.00 68.50 141 ARG A N 1
ATOM 1131 C CA . ARG A 1 141 ? -13.744 -8.919 -6.541 1.00 68.50 141 ARG A CA 1
ATOM 1132 C C . ARG A 1 141 ? -12.920 -9.619 -7.618 1.00 68.50 141 ARG A C 1
ATOM 1134 O O . ARG A 1 141 ? -12.513 -10.767 -7.425 1.00 68.50 141 ARG A O 1
ATOM 1141 N N . ALA A 1 142 ? -12.672 -8.939 -8.734 1.00 70.94 142 ALA A N 1
ATOM 1142 C CA . ALA A 1 142 ? -11.886 -9.463 -9.840 1.00 70.94 142 ALA A CA 1
ATOM 1143 C C . ALA A 1 142 ? -10.406 -9.597 -9.467 1.00 70.94 142 ALA A C 1
ATOM 1145 O O . ALA A 1 142 ? -9.807 -10.620 -9.774 1.00 70.94 142 ALA A O 1
ATOM 1146 N N . ALA A 1 143 ? -9.830 -8.633 -8.742 1.00 68.06 143 ALA A N 1
ATOM 1147 C CA . ALA A 1 143 ? -8.461 -8.695 -8.238 1.00 68.06 143 ALA A CA 1
ATOM 1148 C C . ALA A 1 143 ? -8.276 -9.898 -7.309 1.00 68.06 143 ALA A C 1
ATOM 1150 O O . ALA A 1 143 ? -7.324 -10.653 -7.471 1.00 68.06 143 ALA A O 1
ATOM 1151 N N . HIS A 1 144 ? -9.222 -10.143 -6.400 1.00 71.94 144 HIS A N 1
ATOM 1152 C CA . HIS A 1 144 ? -9.166 -11.283 -5.484 1.00 71.94 144 HIS A CA 1
ATOM 1153 C C . HIS A 1 144 ? -9.273 -12.641 -6.198 1.00 71.94 144 HIS A C 1
ATOM 1155 O O . HIS A 1 144 ? -8.686 -13.634 -5.765 1.00 71.94 144 HIS A O 1
ATOM 1161 N N . GLN A 1 145 ? -10.046 -12.724 -7.283 1.00 72.75 145 GLN A N 1
ATOM 1162 C CA . GLN A 1 145 ? -10.104 -13.940 -8.100 1.00 72.75 145 GLN A CA 1
ATOM 1163 C C . GLN A 1 145 ? -8.824 -14.097 -8.929 1.00 72.75 145 GLN A C 1
ATOM 1165 O O . GLN A 1 145 ? -8.219 -15.168 -8.931 1.00 72.75 145 GLN A O 1
ATOM 1170 N N . LEU A 1 146 ? -8.350 -13.000 -9.519 1.00 78.88 146 LEU A N 1
ATOM 1171 C CA . LEU A 1 146 ? -7.116 -12.933 -10.289 1.00 78.88 146 LEU A CA 1
ATOM 1172 C C . LEU A 1 146 ? -5.875 -13.245 -9.443 1.00 78.88 146 LEU A C 1
ATOM 1174 O O . LEU A 1 146 ? -4.938 -13.824 -9.972 1.00 78.88 146 LEU A O 1
ATOM 1178 N N . GLU A 1 147 ? -5.856 -12.955 -8.137 1.00 75.88 147 GLU A N 1
ATOM 1179 C CA . GLU A 1 147 ? -4.733 -13.301 -7.244 1.00 75.88 147 GLU A CA 1
ATOM 1180 C C . GLU A 1 147 ? -4.416 -14.800 -7.231 1.00 75.88 147 GLU A C 1
ATOM 1182 O O . GLU A 1 147 ? -3.263 -15.189 -7.021 1.00 75.88 147 GLU A O 1
ATOM 1187 N N . ARG A 1 148 ? -5.430 -15.646 -7.445 1.00 75.06 148 ARG A N 1
ATOM 1188 C CA . ARG A 1 148 ? -5.272 -17.106 -7.450 1.00 75.06 148 ARG A CA 1
ATOM 1189 C C . ARG A 1 148 ? -4.635 -17.597 -8.747 1.00 75.06 148 ARG A C 1
ATOM 1191 O O . ARG A 1 148 ? -3.848 -18.542 -8.705 1.00 75.06 148 ARG A O 1
ATOM 1198 N N . ASP A 1 149 ? -4.945 -16.931 -9.855 1.00 76.12 149 ASP A N 1
ATOM 1199 C CA . ASP A 1 149 ? -4.576 -17.362 -11.204 1.00 76.12 149 ASP A CA 1
ATOM 1200 C C . ASP A 1 149 ? -3.312 -16.649 -11.715 1.00 76.12 149 ASP A C 1
ATOM 1202 O O . ASP A 1 149 ? -2.418 -17.284 -12.276 1.00 76.12 149 ASP A O 1
ATOM 1206 N N . ASP A 1 150 ? -3.202 -15.339 -11.485 1.00 78.12 150 ASP A N 1
ATOM 1207 C CA . ASP A 1 150 ? -2.048 -14.505 -11.821 1.00 78.12 150 ASP A CA 1
ATOM 1208 C C . ASP A 1 150 ? -1.808 -13.426 -10.737 1.00 78.12 150 ASP A C 1
ATOM 1210 O O . ASP A 1 150 ? -2.286 -12.287 -10.844 1.00 78.12 150 ASP A O 1
ATOM 1214 N N . PRO A 1 151 ? -1.022 -13.747 -9.690 1.00 72.25 151 PRO A N 1
ATOM 1215 C CA . PRO A 1 151 ? -0.766 -12.826 -8.584 1.00 72.25 151 PRO A CA 1
ATOM 1216 C C . PRO A 1 151 ? -0.007 -11.565 -9.014 1.00 72.25 151 PRO A C 1
ATOM 1218 O O . PRO A 1 151 ? -0.138 -10.524 -8.372 1.00 72.25 151 PRO A O 1
ATOM 1221 N N . ASN A 1 152 ? 0.764 -11.619 -10.106 1.00 72.06 152 ASN A N 1
ATOM 1222 C CA . ASN A 1 152 ? 1.479 -10.445 -10.603 1.00 72.06 152 ASN A CA 1
ATOM 1223 C C . ASN A 1 152 ? 0.507 -9.453 -11.243 1.00 72.06 152 ASN A C 1
ATOM 1225 O O . ASN A 1 152 ? 0.615 -8.253 -11.001 1.00 72.06 152 ASN A O 1
ATOM 1229 N N . ARG A 1 153 ? -0.462 -9.934 -12.027 1.00 79.00 153 ARG A N 1
ATOM 1230 C CA . ARG A 1 153 ? -1.485 -9.065 -12.625 1.00 79.00 153 ARG A CA 1
ATOM 1231 C C . ARG A 1 153 ? -2.461 -8.531 -11.592 1.00 79.00 153 ARG A C 1
ATOM 1233 O O . ARG A 1 153 ? -2.806 -7.357 -11.662 1.00 79.00 153 ARG A O 1
ATOM 1240 N N . ALA A 1 154 ? -2.837 -9.336 -10.602 1.00 75.88 154 ALA A N 1
ATOM 1241 C CA . ALA A 1 154 ? -3.630 -8.839 -9.484 1.00 75.88 154 ALA A CA 1
ATOM 1242 C C . ALA A 1 154 ? -2.902 -7.719 -8.725 1.00 75.88 154 ALA A C 1
ATOM 1244 O O . ALA A 1 154 ? -3.498 -6.691 -8.422 1.00 75.88 154 ALA A O 1
ATOM 1245 N N . HIS A 1 155 ? -1.589 -7.860 -8.508 1.00 74.44 155 HIS A N 1
ATOM 1246 C CA . HIS A 1 155 ? -0.781 -6.814 -7.883 1.00 74.44 155 HIS A CA 1
ATOM 1247 C C . HIS A 1 155 ? -0.760 -5.510 -8.695 1.00 74.44 155 HIS A C 1
ATOM 1249 O O . HIS A 1 155 ? -0.905 -4.433 -8.122 1.00 74.44 155 HIS A O 1
ATOM 1255 N N . VAL A 1 156 ? -0.629 -5.593 -10.025 1.00 79.06 156 VAL A N 1
ATOM 1256 C CA . VAL A 1 156 ? -0.732 -4.418 -10.911 1.00 79.06 156 VAL A CA 1
ATOM 1257 C C . VAL A 1 156 ? -2.108 -3.759 -10.801 1.00 79.06 156 VAL A C 1
ATOM 1259 O O . VAL A 1 156 ? -2.194 -2.535 -10.740 1.00 79.06 156 VAL A O 1
ATOM 1262 N N . LEU A 1 157 ? -3.176 -4.559 -10.768 1.00 77.94 157 LEU A N 1
ATOM 1263 C CA . LEU A 1 157 ? -4.545 -4.062 -10.683 1.00 77.94 157 LEU A CA 1
ATOM 1264 C C . LEU A 1 157 ? -4.802 -3.338 -9.354 1.00 77.94 157 LEU A C 1
ATOM 1266 O O . LEU A 1 157 ? -5.424 -2.282 -9.354 1.00 77.94 157 LEU A O 1
ATOM 1270 N N . TRP A 1 158 ? -4.255 -3.851 -8.248 1.00 72.50 158 TRP A N 1
ATOM 1271 C CA . TRP A 1 158 ? -4.302 -3.199 -6.936 1.00 72.50 158 TRP A CA 1
ATOM 1272 C C . TRP A 1 158 ? -3.527 -1.880 -6.890 1.00 72.50 158 TRP A C 1
ATOM 1274 O O . TRP A 1 158 ? -4.006 -0.893 -6.331 1.00 72.50 158 TRP A O 1
ATOM 1284 N N . LEU A 1 159 ? -2.340 -1.839 -7.501 1.00 71.94 159 LEU A N 1
ATOM 1285 C CA . LEU A 1 159 ? -1.559 -0.605 -7.609 1.00 71.94 159 LEU A CA 1
ATOM 1286 C C . LEU A 1 159 ? -2.327 0.454 -8.402 1.00 71.94 159 LEU A C 1
ATOM 1288 O O . LEU A 1 159 ? -2.428 1.598 -7.978 1.00 71.94 159 LEU A O 1
ATOM 1292 N N . TRP A 1 160 ? -2.928 0.072 -9.525 1.00 73.50 160 TRP A N 1
ATOM 1293 C CA . TRP A 1 160 ? -3.765 0.995 -10.279 1.00 73.50 160 TRP A CA 1
ATOM 1294 C C . TRP A 1 160 ? -5.006 1.443 -9.487 1.00 73.50 160 TRP A C 1
ATOM 1296 O O . TRP A 1 160 ? -5.276 2.637 -9.398 1.00 73.50 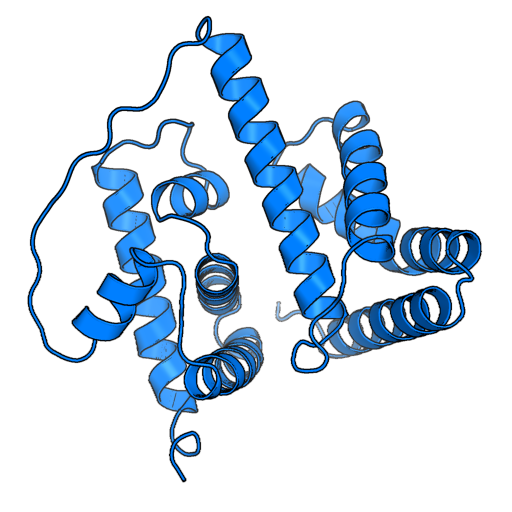160 TRP A O 1
ATOM 1306 N N . TYR A 1 161 ? -5.718 0.506 -8.854 1.00 69.69 161 TYR A N 1
ATOM 1307 C CA . TYR A 1 161 ? -6.903 0.787 -8.038 1.00 69.69 161 TYR A CA 1
ATOM 1308 C C . TYR A 1 161 ? -6.626 1.775 -6.898 1.00 69.69 161 TYR A C 1
ATOM 1310 O O . TYR A 1 161 ? -7.458 2.624 -6.590 1.00 69.69 161 TYR A O 1
ATOM 1318 N N . SER A 1 162 ? -5.437 1.700 -6.301 1.00 63.47 162 SER A N 1
ATOM 1319 C CA . SER A 1 162 ? -4.989 2.626 -5.256 1.00 63.47 162 SER A CA 1
ATOM 1320 C C . SER A 1 162 ? -4.582 4.013 -5.777 1.00 63.47 162 SER A C 1
ATOM 1322 O O . SER A 1 162 ? -4.064 4.826 -5.012 1.00 63.47 162 SER A O 1
ATOM 1324 N N . GLY A 1 163 ? -4.818 4.305 -7.061 1.00 64.75 163 GLY A N 1
ATOM 1325 C CA . GLY A 1 163 ? -4.541 5.600 -7.680 1.00 64.75 163 GLY A CA 1
ATOM 1326 C C . GLY A 1 163 ? -3.070 5.817 -8.030 1.00 64.75 163 GLY A C 1
ATOM 1327 O O . GLY A 1 163 ? -2.652 6.959 -8.223 1.00 64.75 163 GLY A O 1
ATOM 1328 N N . GLN A 1 164 ? -2.259 4.755 -8.095 1.00 68.44 164 GLN A N 1
ATOM 1329 C CA . GLN A 1 164 ? -0.857 4.887 -8.490 1.00 68.44 164 GLN A CA 1
ATOM 1330 C C . GLN A 1 164 ? -0.755 5.254 -9.969 1.00 68.44 164 GLN A C 1
ATOM 1332 O O . GLN A 1 164 ? -1.374 4.628 -10.834 1.00 68.44 164 GLN A O 1
ATOM 1337 N N . SER A 1 165 ? 0.085 6.245 -10.272 1.00 75.00 165 SER A N 1
ATOM 1338 C CA . SER A 1 165 ? 0.348 6.624 -11.657 1.00 75.00 165 SER A CA 1
ATOM 1339 C C . SER A 1 165 ? 1.134 5.528 -12.382 1.00 75.00 165 SER A C 1
ATOM 1341 O O . SER A 1 165 ? 1.837 4.722 -11.768 1.00 75.00 165 SER A O 1
ATOM 1343 N N . ALA A 1 166 ? 1.099 5.526 -13.716 1.00 73.94 166 ALA A N 1
ATOM 1344 C CA . ALA A 1 166 ? 1.928 4.616 -14.509 1.00 73.94 166 ALA A CA 1
ATOM 1345 C C . ALA A 1 166 ? 3.431 4.742 -14.186 1.00 73.94 166 ALA A C 1
ATOM 1347 O O . ALA A 1 166 ? 4.159 3.749 -14.240 1.00 73.94 166 ALA A O 1
ATOM 1348 N N . ALA A 1 167 ? 3.888 5.940 -13.814 1.00 70.06 167 ALA A N 1
ATOM 1349 C CA . ALA A 1 167 ? 5.257 6.171 -13.376 1.00 70.06 167 ALA A CA 1
ATOM 1350 C C . ALA A 1 167 ? 5.561 5.459 -12.048 1.00 70.06 167 ALA A C 1
ATOM 1352 O O . ALA A 1 167 ? 6.579 4.775 -11.932 1.00 70.06 167 ALA A O 1
ATOM 1353 N N . ASP A 1 168 ? 4.657 5.545 -11.072 1.00 72.31 168 ASP A N 1
ATOM 1354 C CA . ASP A 1 168 ? 4.817 4.877 -9.773 1.00 72.31 168 ASP A CA 1
ATOM 1355 C C . ASP A 1 168 ? 4.758 3.358 -9.915 1.00 72.31 168 ASP A C 1
ATOM 1357 O O . ASP A 1 168 ? 5.598 2.641 -9.371 1.00 72.31 168 ASP A O 1
ATOM 1361 N N . ILE A 1 169 ? 3.833 2.859 -10.738 1.00 76.38 169 ILE A N 1
ATOM 1362 C CA . ILE A 1 169 ? 3.749 1.437 -11.072 1.00 76.38 169 ILE A CA 1
ATOM 1363 C C . ILE A 1 169 ? 5.063 0.983 -11.720 1.00 76.38 169 ILE A C 1
ATOM 1365 O O . ILE A 1 169 ? 5.627 -0.032 -11.316 1.00 76.38 169 ILE A O 1
ATOM 1369 N N . ALA A 1 170 ? 5.622 1.736 -12.674 1.00 76.25 170 ALA A N 1
ATOM 1370 C CA . ALA A 1 170 ? 6.908 1.390 -13.282 1.00 76.25 170 ALA A CA 1
ATOM 1371 C C . ALA A 1 170 ? 8.026 1.254 -12.234 1.00 76.25 170 ALA A C 1
ATOM 1373 O O . ALA A 1 170 ? 8.828 0.319 -12.313 1.00 76.25 170 ALA A O 1
ATOM 1374 N N . VAL A 1 171 ? 8.054 2.147 -11.242 1.00 76.75 171 VAL A N 1
ATOM 1375 C CA . VAL A 1 171 ? 9.019 2.120 -10.135 1.00 76.75 171 VAL A CA 1
ATOM 1376 C C . VAL A 1 171 ? 8.828 0.888 -9.249 1.00 76.75 171 VAL A C 1
ATOM 1378 O O . VAL A 1 171 ? 9.808 0.203 -8.952 1.00 76.75 171 VAL A O 1
ATOM 1381 N N . VAL A 1 172 ? 7.587 0.531 -8.900 1.00 74.38 172 VAL A N 1
ATOM 1382 C CA . VAL A 1 172 ? 7.285 -0.700 -8.141 1.00 74.38 172 VAL A CA 1
ATOM 1383 C C . VAL A 1 172 ? 7.798 -1.945 -8.872 1.00 74.38 172 VAL A C 1
ATOM 1385 O O . VAL A 1 172 ? 8.351 -2.851 -8.247 1.00 74.38 172 VAL A O 1
ATOM 1388 N N . PHE A 1 173 ? 7.713 -1.953 -10.205 1.00 79.38 173 PHE A N 1
ATOM 1389 C CA . PHE A 1 173 ? 8.239 -3.017 -11.066 1.00 79.38 173 PHE A CA 1
ATOM 1390 C C . PHE A 1 173 ? 9.727 -2.854 -11.436 1.00 79.38 173 PHE A C 1
ATOM 1392 O O . PHE A 1 173 ? 10.211 -3.506 -12.365 1.00 79.38 173 PHE A O 1
ATOM 1399 N N . GLY A 1 174 ? 10.475 -2.033 -10.692 1.00 73.06 174 GLY A N 1
ATOM 1400 C CA . GLY A 1 174 ? 11.937 -1.972 -10.743 1.00 73.06 174 GLY A CA 1
ATOM 1401 C C . GLY A 1 174 ? 12.525 -0.888 -11.648 1.00 73.06 174 GLY A C 1
ATOM 1402 O O . GLY A 1 174 ? 13.730 -0.919 -11.906 1.00 73.06 174 GLY A O 1
ATOM 1403 N N . ALA A 1 175 ? 11.727 0.064 -12.140 1.00 75.12 175 ALA A N 1
ATOM 1404 C CA . ALA A 1 175 ? 12.267 1.242 -12.810 1.00 75.12 175 ALA A CA 1
ATOM 1405 C C . ALA A 1 175 ? 12.920 2.201 -11.802 1.00 75.12 175 ALA A C 1
ATOM 1407 O O . ALA A 1 175 ? 12.444 2.393 -10.684 1.00 75.12 175 ALA A O 1
ATOM 1408 N N . SER A 1 176 ? 14.006 2.848 -12.217 1.00 73.06 176 SER A N 1
ATOM 1409 C CA . SER A 1 176 ? 14.568 3.968 -11.464 1.00 73.06 176 SER A CA 1
ATOM 1410 C C . SER A 1 176 ? 13.671 5.196 -11.641 1.00 73.06 176 SER A C 1
ATOM 1412 O O . SER A 1 176 ? 13.298 5.476 -12.777 1.00 73.06 176 SER A O 1
ATOM 1414 N N . PRO A 1 177 ? 13.352 5.962 -10.585 1.00 72.19 177 PRO A N 1
ATOM 1415 C CA . PRO A 1 177 ? 12.658 7.239 -10.732 1.00 72.19 177 PRO A CA 1
ATOM 1416 C C . PRO A 1 177 ? 13.625 8.315 -11.276 1.00 72.19 177 PRO A C 1
ATOM 1418 O O . PRO A 1 177 ? 14.756 8.357 -10.787 1.00 72.19 177 PRO A O 1
ATOM 1421 N N . PRO A 1 178 ? 13.222 9.233 -12.180 1.00 70.50 178 PRO A N 1
ATOM 1422 C CA . PRO A 1 178 ? 11.992 9.148 -12.954 1.00 70.50 178 PRO A CA 1
ATOM 1423 C C . PRO A 1 178 ? 12.097 7.997 -13.970 1.00 70.50 178 PRO A C 1
ATOM 1425 O O . PRO A 1 178 ? 13.158 7.818 -14.580 1.00 70.50 178 PRO A O 1
ATOM 1428 N N . PRO A 1 179 ? 11.029 7.204 -14.143 1.00 75.38 179 PRO A N 1
ATOM 1429 C CA . PRO A 1 179 ? 11.009 6.167 -15.161 1.00 75.38 179 PRO A CA 1
ATOM 1430 C C . PRO A 1 179 ? 11.113 6.791 -16.554 1.00 75.38 179 PRO A C 1
ATOM 1432 O O . PRO A 1 179 ? 10.653 7.901 -16.809 1.00 75.38 179 PRO A O 1
ATOM 1435 N N . THR A 1 180 ? 11.728 6.065 -17.483 1.00 80.69 180 THR A N 1
ATOM 1436 C CA . THR A 1 180 ? 11.737 6.476 -18.893 1.00 80.69 180 THR A CA 1
ATOM 1437 C C . THR A 1 180 ? 10.329 6.361 -19.487 1.00 80.69 180 THR A C 1
ATOM 1439 O O . THR A 1 180 ? 9.570 5.481 -19.064 1.00 80.69 180 THR A O 1
ATOM 1442 N N . PRO A 1 181 ? 9.992 7.127 -20.543 1.00 77.62 181 PRO A N 1
ATOM 1443 C CA . PRO A 1 181 ? 8.692 7.013 -21.211 1.00 77.62 181 PRO A CA 1
ATOM 1444 C C . PRO A 1 181 ? 8.353 5.571 -21.615 1.00 77.62 181 PRO A C 1
ATOM 1446 O O . PRO A 1 181 ? 7.240 5.099 -21.414 1.00 77.62 181 PRO A O 1
ATOM 1449 N N . LYS A 1 182 ? 9.352 4.806 -22.078 1.00 75.62 182 LYS A N 1
ATOM 1450 C CA . LYS A 1 182 ? 9.196 3.383 -22.418 1.00 75.62 182 LYS A CA 1
ATOM 1451 C C . LYS A 1 182 ? 8.806 2.519 -21.211 1.00 75.62 182 LYS A C 1
ATOM 1453 O O . LYS A 1 182 ? 8.034 1.572 -21.358 1.00 75.62 182 LYS A O 1
ATOM 1458 N N . GLN A 1 183 ? 9.354 2.805 -20.030 1.00 75.25 183 GLN A N 1
ATOM 1459 C CA . GLN A 1 183 ? 9.027 2.082 -18.797 1.00 75.25 183 GLN A CA 1
ATOM 1460 C C . GLN A 1 183 ? 7.629 2.434 -18.290 1.00 75.25 183 GLN A C 1
ATOM 1462 O O . GLN A 1 183 ? 6.917 1.533 -17.849 1.00 75.25 183 GLN A O 1
ATOM 1467 N N . GLU A 1 184 ? 7.210 3.693 -18.414 1.00 76.44 184 GLU A N 1
ATOM 1468 C CA . GLU A 1 184 ? 5.832 4.084 -18.114 1.00 76.44 184 GLU A CA 1
ATOM 1469 C C . GLU A 1 184 ? 4.835 3.439 -19.074 1.00 76.44 184 GLU A C 1
ATOM 1471 O O . GLU A 1 184 ? 3.833 2.891 -18.631 1.00 76.44 184 GLU A O 1
ATOM 1476 N N . THR A 1 185 ? 5.115 3.423 -20.381 1.00 73.56 185 THR A N 1
ATOM 1477 C CA . THR A 1 185 ? 4.281 2.703 -21.355 1.00 73.56 185 THR A CA 1
ATOM 1478 C C . THR A 1 185 ? 4.196 1.218 -21.011 1.00 73.56 185 THR A C 1
ATOM 1480 O O . THR A 1 185 ? 3.119 0.633 -21.057 1.00 73.56 185 THR A O 1
ATOM 1483 N N . ALA A 1 186 ? 5.300 0.598 -20.585 1.00 73.50 186 ALA A N 1
ATOM 1484 C CA . ALA A 1 186 ? 5.272 -0.786 -20.122 1.00 73.50 186 ALA A CA 1
ATOM 1485 C C . ALA A 1 186 ? 4.421 -0.963 -18.850 1.00 73.50 186 ALA A C 1
ATOM 1487 O O . ALA A 1 186 ? 3.797 -2.005 -18.677 1.00 73.50 186 ALA A O 1
ATOM 1488 N N . ALA A 1 187 ? 4.388 0.015 -17.943 1.00 76.25 187 ALA A N 1
ATOM 1489 C CA . ALA A 1 187 ? 3.509 -0.011 -16.775 1.00 76.25 187 ALA A CA 1
ATOM 1490 C C . ALA A 1 187 ? 2.033 0.169 -17.158 1.00 76.25 187 ALA A C 1
ATOM 1492 O O . ALA A 1 187 ? 1.211 -0.627 -16.710 1.00 76.25 187 ALA A O 1
ATOM 1493 N N . ARG A 1 188 ? 1.712 1.107 -18.061 1.00 75.94 188 ARG A N 1
ATOM 1494 C CA . ARG A 1 188 ? 0.368 1.249 -18.652 1.00 75.94 188 ARG A CA 1
ATOM 1495 C C . ARG A 1 188 ? -0.084 -0.069 -19.280 1.00 75.94 188 ARG A C 1
ATOM 1497 O O . ARG A 1 188 ? -1.146 -0.574 -18.939 1.00 75.94 188 ARG A O 1
ATOM 1504 N N . ASN A 1 189 ? 0.768 -0.703 -20.085 1.00 75.00 189 ASN A N 1
ATOM 1505 C CA . ASN A 1 189 ? 0.462 -1.994 -20.705 1.00 75.00 189 ASN A CA 1
ATOM 1506 C C . ASN A 1 189 ? 0.210 -3.103 -19.675 1.00 75.00 189 ASN A C 1
ATOM 1508 O O . ASN A 1 189 ? -0.682 -3.919 -19.878 1.00 75.00 189 ASN A O 1
ATOM 1512 N N . ARG A 1 190 ? 0.940 -3.125 -18.551 1.00 80.69 190 ARG A N 1
ATOM 1513 C CA . ARG A 1 190 ? 0.662 -4.078 -17.463 1.00 80.69 190 ARG A CA 1
ATOM 1514 C C . ARG A 1 190 ? -0.719 -3.851 -16.858 1.00 80.69 190 ARG A C 1
ATOM 1516 O O . ARG A 1 190 ? -1.413 -4.830 -16.606 1.00 80.69 190 ARG A O 1
ATOM 1523 N N . VAL A 1 191 ? -1.109 -2.594 -16.629 1.00 77.19 191 VAL A N 1
ATOM 1524 C CA . VAL A 1 191 ? -2.452 -2.255 -16.126 1.00 77.19 191 VAL A CA 1
ATOM 1525 C C . VAL A 1 191 ? -3.503 -2.707 -17.130 1.00 77.19 191 VAL A C 1
ATOM 1527 O O . VAL A 1 191 ? -4.419 -3.429 -16.759 1.00 77.19 191 VAL A O 1
ATOM 1530 N N . LEU A 1 192 ? -3.318 -2.400 -18.415 1.00 72.75 192 LEU A N 1
ATOM 1531 C CA . LEU A 1 192 ? -4.230 -2.831 -19.476 1.00 72.75 192 LEU A CA 1
ATOM 1532 C C . LEU A 1 192 ? -4.367 -4.356 -19.546 1.00 72.75 192 LEU A C 1
ATOM 1534 O O . LEU A 1 192 ? -5.476 -4.878 -19.640 1.00 72.75 192 LEU A O 1
ATOM 1538 N N . GLU A 1 193 ? -3.261 -5.094 -19.466 1.00 79.12 193 GLU A N 1
ATOM 1539 C CA . GLU A 1 193 ? -3.291 -6.556 -19.462 1.00 79.12 193 GLU A CA 1
ATOM 1540 C C . GLU A 1 193 ? -3.954 -7.132 -18.209 1.00 79.12 193 GLU A C 1
ATOM 1542 O O . GLU A 1 193 ? -4.699 -8.111 -18.314 1.00 79.12 193 GLU A O 1
ATOM 1547 N N . ALA A 1 194 ? -3.697 -6.537 -17.042 1.00 77.25 194 ALA A N 1
ATOM 1548 C CA . ALA A 1 194 ? -4.308 -6.929 -15.780 1.00 77.25 194 ALA A CA 1
ATOM 1549 C C . ALA A 1 194 ? -5.818 -6.686 -15.805 1.00 77.25 194 ALA A C 1
ATOM 1551 O O . ALA A 1 194 ? -6.581 -7.596 -15.498 1.00 77.25 194 ALA A O 1
ATOM 1552 N N . THR A 1 195 ? -6.251 -5.519 -16.273 1.00 70.50 195 THR A N 1
ATOM 1553 C CA . THR A 1 195 ? -7.660 -5.153 -16.439 1.00 70.50 195 THR A CA 1
ATOM 1554 C C . THR A 1 195 ? -8.360 -6.025 -17.478 1.00 70.50 195 THR A C 1
ATOM 1556 O O . THR A 1 195 ? -9.457 -6.525 -17.235 1.00 70.50 195 THR A O 1
ATOM 1559 N N . ARG A 1 196 ? -7.713 -6.297 -18.619 1.00 75.25 196 ARG A N 1
ATOM 1560 C CA . ARG A 1 196 ? -8.249 -7.220 -19.630 1.00 75.25 196 ARG A CA 1
ATOM 1561 C C . ARG A 1 196 ? -8.442 -8.616 -19.054 1.00 75.25 196 ARG A C 1
ATOM 1563 O O . ARG A 1 196 ? -9.422 -9.266 -19.386 1.00 75.25 196 ARG A O 1
ATOM 1570 N N . LYS A 1 197 ? -7.525 -9.076 -18.200 1.00 75.38 197 LYS A N 1
ATOM 1571 C CA . LYS A 1 197 ? -7.655 -10.378 -17.541 1.00 75.38 197 LYS A CA 1
ATOM 1572 C C . LYS A 1 197 ? -8.707 -10.357 -16.432 1.00 75.38 197 LYS A C 1
ATOM 1574 O O . LYS A 1 197 ? -9.451 -11.316 -16.296 1.00 75.38 197 LYS A O 1
ATOM 1579 N N . ALA A 1 198 ? -8.813 -9.250 -15.702 1.00 72.06 198 ALA A N 1
ATOM 1580 C CA . ALA A 1 198 ? -9.852 -9.009 -14.707 1.00 72.06 198 ALA A CA 1
ATOM 1581 C C . ALA A 1 198 ? -11.263 -9.028 -15.324 1.00 72.06 198 ALA A C 1
ATOM 1583 O O . ALA A 1 198 ? -12.213 -9.427 -14.657 1.00 72.06 198 ALA A O 1
ATOM 1584 N N . ARG A 1 199 ? -11.384 -8.678 -16.615 1.00 69.38 199 ARG A N 1
ATOM 1585 C CA . ARG A 1 199 ? -12.642 -8.723 -17.371 1.00 69.38 199 ARG A CA 1
ATOM 1586 C C . ARG A 1 199 ? -13.319 -10.083 -17.371 1.00 69.38 199 ARG A C 1
ATOM 1588 O O . ARG A 1 199 ? -14.540 -10.123 -17.254 1.00 69.38 199 ARG A O 1
ATOM 1595 N N . ASP A 1 200 ? -12.546 -11.163 -17.427 1.00 68.75 200 ASP A N 1
ATOM 1596 C CA . ASP A 1 200 ? -13.072 -12.532 -17.361 1.00 68.75 200 ASP A CA 1
ATOM 1597 C C . ASP A 1 200 ? -13.840 -12.778 -16.041 1.00 68.75 200 ASP A C 1
ATOM 1599 O O . ASP A 1 200 ? -14.718 -13.630 -15.978 1.00 68.75 200 ASP A O 1
ATOM 1603 N N . TYR A 1 201 ? -13.561 -11.992 -14.994 1.00 66.25 201 TYR A N 1
ATOM 1604 C CA . TYR A 1 201 ? -14.185 -12.091 -13.673 1.00 66.25 201 TYR A CA 1
ATOM 1605 C C . TYR A 1 201 ? -15.272 -11.019 -13.432 1.00 66.25 201 TYR A C 1
ATOM 1607 O O . TYR A 1 201 ? -15.899 -11.011 -12.371 1.00 66.25 201 TYR A O 1
ATOM 1615 N N . PHE A 1 202 ? -15.534 -10.132 -14.406 1.00 64.31 202 PHE A N 1
ATOM 1616 C CA . PHE A 1 202 ? -16.599 -9.112 -14.356 1.00 64.31 202 PHE A CA 1
ATOM 1617 C C . PHE A 1 202 ? -17.961 -9.615 -14.864 1.00 64.31 202 PHE A C 1
ATOM 1619 O O . PHE A 1 202 ? -18.905 -8.833 -14.954 1.00 64.31 202 PHE A O 1
ATOM 1626 N N . GLU A 1 203 ? -18.105 -10.903 -15.177 1.00 56.69 203 GLU A N 1
ATOM 1627 C CA . GLU A 1 203 ? -19.323 -11.472 -15.781 1.00 56.69 203 GLU A CA 1
ATOM 1628 C C . GLU A 1 203 ? -20.604 -11.230 -14.947 1.00 56.69 203 GLU A C 1
ATOM 1630 O O . GLU A 1 203 ? -21.701 -11.228 -15.488 1.00 56.69 203 GLU A O 1
ATOM 1635 N N . HIS A 1 204 ? -20.457 -10.951 -13.645 1.00 55.06 204 HIS A N 1
ATOM 1636 C CA . HIS A 1 204 ? -21.547 -10.706 -12.685 1.00 55.06 204 HIS A CA 1
ATOM 1637 C C . HIS A 1 204 ? -21.474 -9.310 -12.040 1.00 55.06 204 HIS A C 1
ATOM 1639 O O . HIS A 1 204 ? -21.892 -9.123 -10.901 1.00 55.06 204 HIS A O 1
ATOM 1645 N N . CYS A 1 205 ? -20.825 -8.354 -12.707 1.00 56.88 205 CYS A N 1
ATOM 1646 C CA . CYS A 1 205 ? -20.558 -7.026 -12.150 1.00 56.88 205 CYS A CA 1
ATOM 1647 C C . CYS A 1 205 ? -21.537 -5.939 -12.591 1.00 56.88 205 CYS A C 1
ATOM 1649 O O . CYS A 1 205 ? -21.449 -4.803 -12.130 1.00 56.88 205 CYS A O 1
ATOM 1651 N N . ARG A 1 206 ? -22.455 -6.284 -13.490 1.00 42.25 206 ARG A N 1
ATOM 1652 C CA . ARG A 1 206 ? -23.490 -5.392 -13.989 1.00 42.25 206 ARG A CA 1
ATOM 1653 C C . ARG A 1 206 ? -24.834 -6.067 -13.737 1.00 42.25 206 ARG A C 1
ATOM 1655 O O . ARG A 1 206 ? -25.244 -6.897 -14.542 1.00 42.25 206 ARG A O 1
ATOM 1662 N N . ASP A 1 207 ? -25.441 -5.728 -12.607 1.00 41.62 207 ASP A N 1
ATOM 1663 C CA . ASP A 1 207 ? -26.888 -5.837 -12.402 1.00 41.62 207 ASP A CA 1
ATOM 1664 C C . ASP A 1 207 ? -27.518 -4.467 -12.695 1.00 41.62 207 ASP A C 1
ATOM 1666 O O . ASP A 1 207 ? -26.940 -3.447 -12.242 1.00 41.62 207 ASP A O 1
#

pLDDT: mean 70.06, std 18.62, range [23.16, 95.62]

Secondary structure (DSSP, 8-state):
-PPPTHHHHHHHHHHHHHHHHHHTT-HHHHHHHHHHHHHHHHHHHHHHTT--HHHHHHHHHHHHHHHHHS---TTS-HHHHHHHHHHHHHHHHHHHHHHHHH--------------TTHHHHHHHHHSS---HHHHHHHHHHHHHHHHH-HHHHHHHHHHHTT--HHHHHHHTTPPSSPPHHHHHHHHHHHHHHHHHHGGG-TTS--

Radius of gyration: 17.68 Å; chains: 1; bounding box: 47×43×50 Å

Sequence (207 aa):
MAPSSRHTDRDSLAAEQAMQHVLRGELEQAALHLHRQLGSRVMGFLRRHRVPESDAEELLSDVWMKFIRSRCDEQIRPVVWLWTIVQSVLVDWVRERGALKRGGSGQERLEVLLNDDVLDVMVESIESAETPGWLKLCIERAAHQLERDDPNRAHVLWLWYSGQSAADIAVVFGASPPPTPKQETAARNRVLEATRKARDYFEHCRD